Protein AF-A0A3A8P6F9-F1 (afdb_monomer)

Secondary structure (DSSP, 8-state):
---------PPPPPP-PPP-------TTSS--S--HHHHHHHHHHHHHHHHSTTPPPPPPPTTHHHHHHHHHHHTTS-HHHHHHHHHHHHH-HHHHHT--S-HHHHHTSHHHHHHHSTTSSS-------SPPPSSHHHHHHHHHHHHHHHTT-HHHHHHHTTSEEEEETTEEEEEESSHHHHHHIIIIIHHHHHHHHTTS--S--EEEEEEPP--

Solvent-accessible surface area (backbone atoms only — not comparable to full-atom values): 13089 Å² total; per-residue (Å²): 134,88,80,93,78,84,86,77,90,73,77,80,82,80,75,83,74,71,79,76,73,73,70,71,77,73,77,82,85,67,70,94,65,72,53,71,52,54,50,51,48,54,51,56,48,51,59,45,42,71,74,37,87,85,57,75,88,74,78,83,52,91,63,46,59,63,48,43,56,52,52,31,57,74,56,72,66,37,63,67,57,54,52,52,20,52,53,52,48,76,67,30,65,75,58,56,73,65,64,59,95,46,63,70,58,48,49,70,31,74,70,47,40,38,73,42,34,89,73,59,69,61,68,76,67,72,80,78,50,65,78,65,57,100,42,73,31,22,52,48,48,50,50,41,38,50,49,35,38,74,72,70,38,44,70,58,30,64,60,54,41,65,40,50,58,41,61,58,88,40,30,35,36,34,34,17,84,31,63,66,55,23,49,49,41,60,74,73,41,38,71,58,52,52,58,36,39,76,73,46,99,49,79,42,79,46,76,46,73,39,45,50,80,88,125

Nearest PDB structures (foldseek):
  4tps-assembly1_B  TM=7.973E-01  e=5.342E-03  Bacillus subtilis subsp. subtilis str. 168
  2e0g-assembly1_A  TM=7.671E-01  e=5.285E-02  Escherichia coli K-12
  3prb-assembly1_A  TM=6.262E-01  e=3.122E-01  Methanocaldococcus jannaschii
  8a3v-assembly1_C  TM=6.253E-01  e=2.069E+00  Vibrio cholerae

Mean predicted aligned error: 19.13 Å

Organism: NCBI:txid2316722

pLDDT: mean 73.53, std 16.11, range [37.91, 92.62]

Sequence (215 aa):
PLSRTGGDTSPPPHVPVSPVVRKARPTWMEDDVPSPDKVFFAWTQEERCRRFPGAIPEAPPPGWATWYAGALAAVGSDEARLRAAWITWLEDAWGQSRQPVCAARAFVSPEVWRRHVPGQGTAAAPAEGPALPATEAGAAWGQVLAALHADGKRYVAEQLTRLSPTLEGDMLVLEAPDRFAAALVQDDYLPLIESALARLDVPARSVLIHAAGTH

Foldseek 3Di:
DDDDDDPDPDDDDDDPDPPPPPPPDPPPPPDPPPDPLVVLLVVLQVVLCVVDPPDDRDDADPCSVVLVVVLCVQLVVDVVLVVQLSVVLSPDPVNVVVVDPDSNVSCSDPVSVCVRRPPSVPDPPPPDLPQAPPDLQSVLLVQLLVLCVVVVVPVLSVLQSQWHWDDDQQETETEHQAPVSLVCCVPPPQVSSQVSSVPDPGSHNHYHGDYDDDD

InterPro domains:
  IPR038454 DnaA, N-terminal domain superfamily [G3DSA:3.30.300.180] (139-212)

Structure (mmCIF, N/CA/C/O backbone):
data_AF-A0A3A8P6F9-F1
#
_entry.id   AF-A0A3A8P6F9-F1
#
loop_
_atom_site.group_PDB
_atom_site.id
_atom_site.type_symbol
_atom_site.label_atom_id
_atom_site.label_alt_id
_atom_site.label_comp_id
_atom_site.label_asym_id
_atom_site.label_entity_id
_atom_site.label_seq_id
_atom_site.pdbx_PDB_ins_code
_atom_site.Cartn_x
_atom_site.Cartn_y
_atom_site.Cartn_z
_atom_site.occupancy
_atom_site.B_iso_or_equiv
_atom_site.auth_seq_id
_atom_site.auth_comp_id
_atom_site.auth_asym_id
_atom_site.auth_atom_id
_atom_site.pdbx_PDB_model_num
ATOM 1 N N . PRO A 1 1 ? 116.103 2.346 -13.888 1.00 44.59 1 PRO A N 1
ATOM 2 C CA . PRO A 1 1 ? 115.342 3.420 -13.213 1.00 44.59 1 PRO A CA 1
ATOM 3 C C . PRO A 1 1 ? 113.847 3.331 -13.561 1.00 44.59 1 PRO A C 1
ATOM 5 O O . PRO A 1 1 ? 113.482 3.648 -14.682 1.00 44.59 1 PRO A O 1
ATOM 8 N N . LEU A 1 2 ? 113.070 2.827 -12.58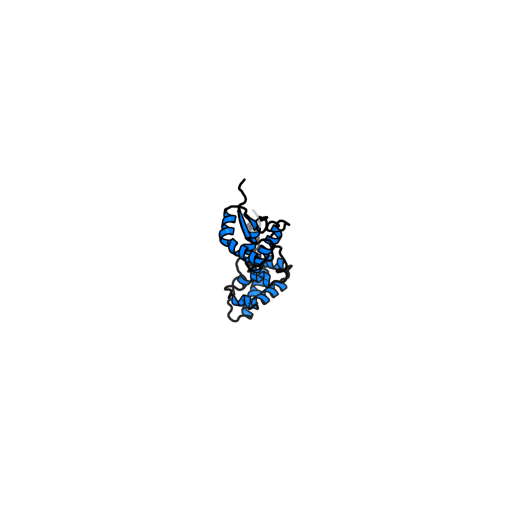8 1.00 43.81 2 LEU A N 1
ATOM 9 C CA . LEU A 1 2 ? 111.670 3.149 -12.239 1.00 43.81 2 LEU A CA 1
ATOM 10 C C . LEU A 1 2 ? 110.601 3.111 -13.359 1.00 43.81 2 LEU A C 1
ATOM 12 O O . LEU A 1 2 ? 110.731 3.809 -14.348 1.00 43.81 2 LEU A O 1
ATOM 16 N N . SER A 1 3 ? 109.446 2.450 -13.280 1.00 43.12 3 SER A N 1
ATOM 17 C CA . SER A 1 3 ? 108.811 1.502 -12.355 1.00 43.12 3 SER A CA 1
ATOM 18 C C . SER A 1 3 ? 107.557 0.968 -13.077 1.00 43.12 3 SER A C 1
ATOM 20 O O . SER A 1 3 ? 106.955 1.681 -13.876 1.00 43.12 3 SER A O 1
ATOM 22 N N . ARG A 1 4 ? 107.164 -0.281 -12.794 1.00 46.53 4 ARG A N 1
ATOM 23 C CA . ARG A 1 4 ? 105.890 -0.902 -13.208 1.00 46.53 4 ARG A CA 1
ATOM 24 C C . ARG A 1 4 ? 104.678 -0.153 -12.639 1.00 46.53 4 ARG A C 1
ATOM 26 O O . ARG A 1 4 ? 104.655 0.090 -11.440 1.00 46.53 4 ARG A O 1
ATOM 33 N N . THR A 1 5 ? 103.632 -0.021 -13.447 1.00 46.25 5 THR A N 1
ATOM 34 C CA . THR A 1 5 ? 102.211 0.015 -13.046 1.00 46.25 5 THR A CA 1
ATOM 35 C C . THR A 1 5 ? 101.429 -0.436 -14.289 1.00 46.25 5 THR A C 1
ATOM 37 O O . THR A 1 5 ? 101.499 0.192 -15.334 1.00 46.25 5 THR A O 1
ATOM 40 N N . GLY A 1 6 ? 100.860 -1.641 -14.344 1.00 43.84 6 GLY A N 1
ATOM 41 C CA . GLY A 1 6 ? 99.747 -2.044 -13.490 1.00 43.84 6 GLY A CA 1
ATOM 42 C C . GLY A 1 6 ? 98.465 -1.406 -14.027 1.00 43.84 6 GLY A C 1
ATOM 43 O O . GLY A 1 6 ? 97.898 -0.553 -13.359 1.00 43.84 6 GLY A O 1
ATOM 44 N N . GLY A 1 7 ? 98.082 -1.736 -15.267 1.00 41.59 7 GLY A N 1
ATOM 45 C CA . GLY A 1 7 ? 96.820 -1.306 -15.868 1.00 41.59 7 GLY A CA 1
ATOM 46 C C . GLY A 1 7 ? 95.673 -2.086 -15.240 1.00 41.59 7 GLY A C 1
ATOM 47 O O . GLY A 1 7 ? 95.272 -3.125 -15.752 1.00 41.59 7 GLY A O 1
ATOM 48 N N . ASP A 1 8 ? 95.229 -1.610 -14.085 1.00 45.44 8 ASP A N 1
ATOM 49 C CA . ASP A 1 8 ? 94.044 -2.078 -13.384 1.00 45.44 8 ASP A CA 1
ATOM 50 C C . ASP A 1 8 ? 92.799 -1.638 -14.173 1.00 45.44 8 ASP A C 1
ATOM 52 O O . ASP A 1 8 ? 92.450 -0.457 -14.236 1.00 45.44 8 ASP A O 1
ATOM 56 N N . THR A 1 9 ? 92.162 -2.590 -14.852 1.00 53.84 9 THR A N 1
ATOM 57 C CA . THR A 1 9 ? 90.823 -2.448 -15.434 1.00 53.84 9 THR A CA 1
ATOM 58 C C . THR A 1 9 ? 89.789 -2.381 -14.309 1.00 53.84 9 THR A C 1
ATOM 60 O O . THR A 1 9 ? 89.120 -3.365 -14.005 1.00 53.84 9 THR A O 1
ATOM 63 N N . SER A 1 10 ? 89.637 -1.204 -13.706 1.00 53.59 10 SER A N 1
ATOM 64 C CA . SER A 1 10 ? 88.481 -0.880 -12.867 1.00 53.59 10 SER A CA 1
ATOM 65 C C . SER A 1 10 ? 87.418 -0.153 -13.703 1.00 53.59 10 SER A C 1
ATOM 67 O O . SER A 1 10 ? 87.697 0.926 -14.232 1.00 53.59 10 SER A O 1
ATOM 69 N N . PRO A 1 11 ? 86.202 -0.709 -13.861 1.00 56.41 11 PRO A N 1
ATOM 70 C CA . PRO A 1 11 ? 85.088 0.013 -14.461 1.00 56.41 11 PRO A CA 1
ATOM 71 C C . PRO A 1 11 ? 84.587 1.118 -13.509 1.00 56.41 11 PRO A C 1
ATOM 73 O O . PRO A 1 11 ? 84.768 1.014 -12.292 1.00 56.41 11 PRO A O 1
ATOM 76 N N . PRO A 1 12 ? 83.967 2.192 -14.031 1.00 56.56 12 PRO A N 1
ATOM 77 C CA . PRO A 1 12 ? 83.467 3.288 -13.206 1.00 56.56 12 PRO A CA 1
ATOM 78 C C . PRO A 1 12 ? 82.386 2.804 -12.222 1.00 56.56 12 PRO A C 1
ATOM 80 O O . PRO A 1 12 ? 81.658 1.854 -12.525 1.00 56.56 12 PRO A O 1
ATOM 83 N N . PRO A 1 13 ? 82.250 3.449 -11.048 1.00 49.59 13 PRO A N 1
ATOM 84 C CA . PRO A 1 13 ? 81.295 3.041 -10.028 1.00 49.59 13 PRO A CA 1
ATOM 85 C C . PRO A 1 13 ? 79.861 3.101 -10.563 1.00 49.59 13 PRO A C 1
ATOM 87 O O . PRO A 1 13 ? 79.409 4.121 -11.087 1.00 49.59 13 PRO A O 1
ATOM 90 N N . HIS A 1 14 ? 79.146 1.987 -10.405 1.00 47.81 14 HIS A N 1
ATOM 91 C CA . HIS A 1 14 ? 77.721 1.882 -10.682 1.00 47.81 14 HIS A CA 1
ATOM 92 C C . HIS A 1 14 ? 76.957 2.944 -9.886 1.00 47.81 14 HIS A C 1
ATOM 94 O O . HIS A 1 14 ? 76.968 2.952 -8.655 1.00 47.81 14 HIS A O 1
ATOM 100 N N . VAL A 1 15 ? 76.264 3.825 -10.602 1.00 50.62 15 VAL A N 1
ATOM 101 C CA . VAL A 1 15 ? 75.249 4.704 -10.021 1.00 50.62 15 VAL A CA 1
ATOM 102 C C . VAL A 1 15 ? 74.184 3.802 -9.380 1.00 50.62 15 VAL A C 1
ATOM 104 O O . VAL A 1 15 ? 73.689 2.902 -10.068 1.00 50.62 15 VAL A O 1
ATOM 107 N N . PRO A 1 16 ? 73.815 3.977 -8.098 1.00 46.06 16 PRO A N 1
ATOM 108 C CA . PRO A 1 16 ? 72.727 3.209 -7.519 1.00 46.06 16 PRO A CA 1
ATOM 109 C C . PRO A 1 16 ? 71.430 3.648 -8.199 1.00 46.06 16 PRO A C 1
ATOM 111 O O . PRO A 1 16 ? 70.898 4.726 -7.936 1.00 46.06 16 PR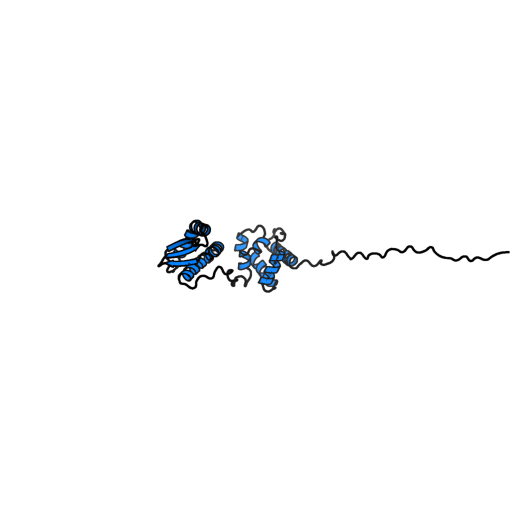O A O 1
ATOM 114 N N . VAL A 1 17 ? 70.936 2.817 -9.116 1.00 46.62 17 VAL A N 1
ATOM 115 C CA . VAL A 1 17 ? 69.595 2.960 -9.677 1.00 46.62 17 VAL A CA 1
ATOM 116 C C . VAL A 1 17 ? 68.639 2.800 -8.502 1.00 46.62 17 VAL A C 1
ATOM 118 O O . VAL A 1 17 ? 68.632 1.756 -7.848 1.00 46.62 17 VAL A O 1
ATOM 121 N N . SER A 1 18 ? 67.891 3.857 -8.183 1.00 44.91 18 SER A N 1
ATOM 122 C CA . SER A 1 18 ? 66.869 3.825 -7.138 1.00 44.91 18 SER A CA 1
ATOM 123 C C . SER A 1 18 ? 65.994 2.583 -7.323 1.00 44.91 18 SER A C 1
ATOM 125 O O . SER A 1 18 ? 65.696 2.238 -8.473 1.00 44.91 18 SER A O 1
ATOM 127 N N . PRO A 1 19 ? 65.576 1.894 -6.243 1.00 40.44 19 PRO A N 1
ATOM 128 C CA . PRO A 1 19 ? 64.692 0.755 -6.393 1.00 40.44 19 PRO A CA 1
ATOM 129 C C . PRO A 1 19 ? 63.478 1.237 -7.175 1.00 40.44 19 PRO A C 1
ATOM 131 O O . PRO A 1 19 ? 62.827 2.207 -6.782 1.00 40.44 19 PRO A O 1
ATOM 134 N N . VAL A 1 20 ? 63.216 0.587 -8.312 1.00 42.44 20 VAL A N 1
ATOM 135 C CA . VAL A 1 20 ? 61.936 0.692 -8.999 1.00 42.44 20 VAL A CA 1
ATOM 136 C C . VAL A 1 20 ? 60.903 0.428 -7.920 1.00 42.44 20 VAL A C 1
ATOM 138 O O . VAL A 1 20 ? 60.730 -0.708 -7.473 1.00 42.44 20 VAL A O 1
ATOM 141 N N . VAL A 1 21 ? 60.257 1.502 -7.466 1.00 43.06 21 VAL A N 1
ATOM 142 C CA . VAL A 1 21 ? 58.984 1.425 -6.776 1.00 43.06 21 VAL A CA 1
ATOM 143 C C . VAL A 1 21 ? 58.147 0.618 -7.743 1.00 43.06 21 VAL A C 1
ATOM 145 O O . VAL A 1 21 ? 57.792 1.108 -8.819 1.00 43.06 21 VAL A O 1
ATOM 148 N N . ARG A 1 22 ? 57.947 -0.666 -7.428 1.00 47.00 22 ARG A N 1
ATOM 149 C CA . ARG A 1 22 ? 56.966 -1.492 -8.111 1.00 47.00 22 ARG A CA 1
ATOM 150 C C . ARG A 1 22 ? 55.683 -0.711 -7.922 1.00 47.00 22 ARG A C 1
ATOM 152 O O . ARG A 1 22 ? 55.127 -0.720 -6.828 1.00 47.00 22 ARG A O 1
ATOM 159 N N . LYS A 1 23 ? 55.301 0.065 -8.941 1.00 45.19 23 LYS A N 1
ATOM 160 C CA . LYS A 1 23 ? 54.005 0.720 -8.990 1.00 45.19 23 LYS A CA 1
ATOM 161 C C . LYS A 1 23 ? 53.037 -0.406 -8.691 1.00 45.19 23 LYS A C 1
ATOM 163 O O . LYS A 1 23 ? 52.998 -1.383 -9.444 1.00 45.19 23 LYS A O 1
ATOM 168 N N . ALA A 1 24 ? 52.385 -0.316 -7.534 1.00 51.88 24 ALA A N 1
ATOM 169 C CA . ALA A 1 24 ? 51.279 -1.185 -7.203 1.00 51.88 24 ALA A CA 1
ATOM 170 C C . ALA A 1 24 ? 50.414 -1.241 -8.461 1.00 51.88 24 ALA A C 1
ATOM 172 O O . ALA A 1 24 ? 50.130 -0.190 -9.051 1.00 51.88 24 ALA A O 1
ATOM 173 N N . ARG A 1 25 ? 50.145 -2.460 -8.946 1.00 44.78 25 ARG A N 1
ATOM 174 C CA . ARG A 1 25 ? 49.292 -2.647 -10.119 1.00 44.78 25 ARG A CA 1
ATOM 175 C C . ARG A 1 25 ? 48.050 -1.787 -9.890 1.00 44.78 25 ARG A C 1
ATOM 177 O O . ARG A 1 25 ? 47.455 -1.908 -8.820 1.00 44.78 25 ARG A O 1
ATOM 184 N N . PRO A 1 26 ? 47.714 -0.876 -10.813 1.00 42.34 26 PRO A N 1
ATOM 185 C CA . PRO A 1 26 ? 46.564 -0.034 -10.594 1.00 42.34 26 PRO A CA 1
ATOM 186 C C . PRO A 1 26 ? 45.323 -0.934 -10.566 1.00 42.34 26 PRO A C 1
ATOM 188 O O . PRO A 1 26 ? 45.180 -1.828 -11.397 1.00 42.34 26 PRO A O 1
ATOM 191 N N . THR A 1 27 ? 44.475 -0.708 -9.571 1.00 43.00 27 THR A N 1
ATOM 192 C CA . THR A 1 27 ? 43.339 -1.527 -9.115 1.00 43.00 27 THR A CA 1
ATOM 193 C C . THR A 1 27 ? 42.184 -1.643 -10.128 1.00 43.00 27 THR A C 1
ATOM 195 O O . THR A 1 27 ? 41.052 -1.885 -9.744 1.00 43.00 27 THR A O 1
ATOM 198 N N . TRP A 1 28 ? 42.420 -1.424 -11.427 1.00 49.03 28 TRP A N 1
ATOM 199 C CA . TRP A 1 28 ? 41.373 -1.429 -12.462 1.00 49.03 28 TRP A CA 1
ATOM 200 C C . TRP A 1 28 ? 41.165 -2.792 -13.140 1.00 49.03 28 TRP A C 1
ATOM 202 O O . TRP A 1 28 ? 40.341 -2.888 -14.040 1.00 49.03 28 TRP A O 1
ATOM 212 N N . MET A 1 29 ? 41.888 -3.838 -12.723 1.00 41.50 29 MET A N 1
ATOM 213 C CA . MET A 1 29 ? 41.689 -5.225 -13.181 1.00 41.50 29 MET A CA 1
ATOM 214 C C . MET A 1 29 ? 41.176 -6.149 -12.054 1.00 41.50 29 MET A C 1
ATOM 216 O O . MET A 1 29 ? 41.621 -7.284 -11.927 1.00 41.50 29 MET A O 1
ATOM 220 N N . GLU A 1 30 ? 40.261 -5.648 -11.229 1.00 45.22 30 GLU A N 1
ATOM 221 C CA . GLU A 1 30 ? 39.365 -6.397 -10.329 1.00 45.22 30 GLU A CA 1
ATOM 222 C C . GLU A 1 30 ? 38.039 -5.612 -10.423 1.00 45.22 30 GLU A C 1
ATOM 224 O O . GLU A 1 30 ? 38.014 -4.444 -10.055 1.00 45.22 30 GLU A O 1
ATOM 229 N N . ASP A 1 31 ? 36.930 -6.014 -11.036 1.00 46.66 31 ASP A N 1
ATOM 230 C CA . ASP A 1 31 ? 36.336 -7.280 -11.450 1.00 46.66 31 ASP A CA 1
ATOM 231 C C . ASP A 1 31 ? 35.646 -7.013 -12.806 1.00 46.66 31 ASP A C 1
ATOM 233 O O . ASP A 1 31 ? 34.725 -6.199 -12.879 1.00 46.66 31 ASP A O 1
ATOM 237 N N . ASP A 1 32 ? 36.053 -7.690 -13.884 1.00 55.38 32 ASP A N 1
ATOM 238 C CA . ASP A 1 32 ? 35.330 -7.658 -15.176 1.00 55.38 32 ASP A CA 1
ATOM 239 C C . ASP A 1 32 ? 34.108 -8.603 -15.166 1.00 55.38 32 ASP A C 1
ATOM 241 O O . ASP A 1 32 ? 33.496 -8.896 -16.194 1.00 55.38 32 ASP A O 1
ATOM 245 N N . VAL A 1 33 ? 33.747 -9.114 -13.984 1.00 59.25 33 VAL A N 1
ATOM 246 C CA . VAL A 1 33 ? 32.498 -9.832 -13.763 1.00 59.25 33 VAL A CA 1
ATOM 247 C C . VAL A 1 33 ? 31.415 -8.775 -13.535 1.00 59.25 33 VAL A C 1
ATOM 249 O O . VAL A 1 33 ? 31.433 -8.099 -12.502 1.00 59.25 33 VAL A O 1
ATOM 252 N N . PRO A 1 34 ? 30.471 -8.580 -14.478 1.00 73.38 34 PRO A N 1
ATOM 253 C CA . PRO A 1 34 ? 29.361 -7.670 -14.253 1.00 73.38 34 PRO A CA 1
ATOM 254 C C . PRO A 1 34 ? 28.647 -8.075 -12.966 1.00 73.38 34 PRO A C 1
ATOM 256 O O . PRO A 1 34 ? 28.340 -9.249 -12.750 1.00 73.38 34 PRO A O 1
ATOM 259 N N . SER A 1 35 ? 28.408 -7.093 -12.101 1.00 81.00 35 SER A N 1
ATOM 260 C CA . SER A 1 35 ? 27.737 -7.323 -10.830 1.00 81.00 35 SER A CA 1
ATOM 261 C C . SER A 1 35 ? 26.384 -8.025 -11.059 1.00 81.00 35 SER A C 1
ATOM 263 O O . SER A 1 35 ? 25.740 -7.780 -12.087 1.00 81.00 35 SER A O 1
ATOM 265 N N . PRO A 1 36 ? 25.934 -8.913 -10.152 1.00 81.38 36 PRO A N 1
ATOM 266 C CA . PRO A 1 36 ? 24.735 -9.730 -10.368 1.00 81.38 36 PRO A CA 1
ATOM 267 C C . PRO A 1 36 ? 23.480 -8.929 -10.752 1.00 81.38 36 PRO A C 1
ATOM 269 O O . PRO A 1 36 ? 22.693 -9.367 -11.586 1.00 81.38 36 PRO A O 1
ATOM 272 N N . ASP A 1 37 ? 23.334 -7.711 -10.227 1.00 80.25 37 ASP A N 1
ATOM 273 C CA . ASP A 1 37 ? 22.253 -6.787 -10.579 1.00 80.25 37 ASP A CA 1
ATOM 274 C C . ASP A 1 37 ? 22.299 -6.342 -12.052 1.00 80.25 37 ASP A C 1
ATOM 276 O O . ASP A 1 37 ? 21.251 -6.216 -12.690 1.00 80.25 37 ASP A O 1
ATOM 280 N N . LYS A 1 38 ? 23.498 -6.145 -12.616 1.00 82.88 38 LYS A N 1
ATOM 281 C CA . LYS A 1 38 ? 23.703 -5.796 -14.030 1.00 82.88 38 LYS A CA 1
ATOM 282 C C . LYS A 1 38 ? 23.443 -6.988 -14.941 1.00 82.88 38 LYS A C 1
ATOM 284 O O . LYS A 1 38 ?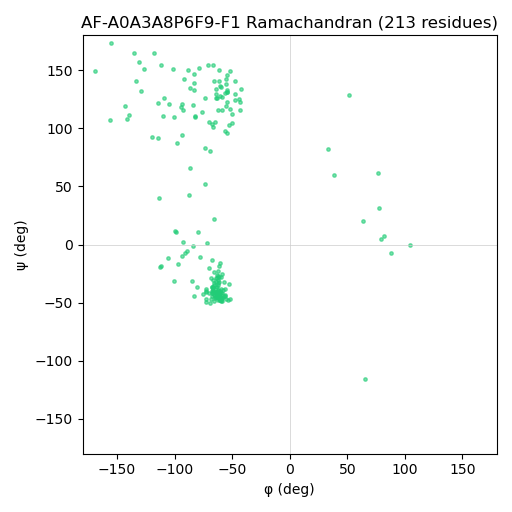 22.863 -6.804 -16.007 1.00 82.88 38 LYS A O 1
ATOM 289 N N . VAL A 1 39 ? 23.841 -8.192 -14.521 1.00 87.44 39 VAL A N 1
ATOM 290 C CA . VAL A 1 39 ? 23.553 -9.441 -15.247 1.00 87.44 39 VAL A CA 1
ATOM 291 C C . VAL A 1 39 ? 22.047 -9.674 -15.315 1.00 87.44 39 VAL A C 1
ATOM 293 O O . VAL A 1 39 ? 21.505 -9.908 -16.395 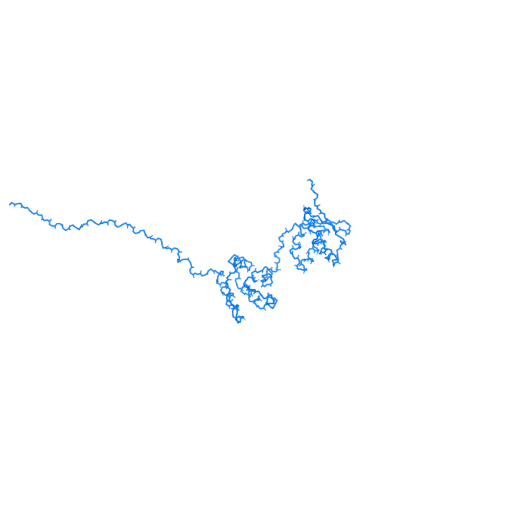1.00 87.44 39 VAL A O 1
ATOM 296 N N . PHE A 1 40 ? 21.361 -9.533 -14.181 1.00 85.94 40 PHE A N 1
ATOM 297 C CA . PHE A 1 40 ? 19.911 -9.651 -14.120 1.00 85.94 40 PHE A CA 1
ATOM 298 C C . PHE A 1 40 ? 19.225 -8.572 -14.970 1.00 85.94 40 PHE A C 1
ATOM 300 O O . PHE A 1 40 ? 18.342 -8.891 -15.764 1.00 85.94 40 PHE A O 1
ATOM 307 N N . PHE A 1 41 ? 19.672 -7.312 -14.894 1.00 84.38 41 PHE A N 1
ATOM 308 C CA . PHE A 1 41 ? 19.127 -6.240 -15.732 1.00 84.38 41 PHE A CA 1
ATOM 309 C C . PHE A 1 41 ? 19.300 -6.519 -17.230 1.00 84.38 41 PHE A C 1
ATOM 311 O O . PHE A 1 41 ? 18.337 -6.427 -17.991 1.00 84.38 41 PHE A O 1
ATOM 318 N N . ALA A 1 42 ? 20.500 -6.909 -17.665 1.00 85.75 42 ALA A N 1
ATOM 319 C CA . ALA A 1 42 ? 20.759 -7.243 -19.063 1.00 85.75 42 ALA A CA 1
ATOM 320 C C . ALA A 1 42 ? 19.811 -8.348 -19.562 1.00 85.75 42 ALA A C 1
ATOM 322 O O . ALA A 1 42 ? 19.198 -8.199 -20.620 1.00 85.75 42 ALA A O 1
ATOM 323 N N . TRP A 1 43 ? 19.607 -9.393 -18.754 1.00 88.19 43 TRP A N 1
ATOM 324 C CA . TRP A 1 43 ? 18.656 -10.464 -19.050 1.00 88.19 43 TRP A CA 1
ATOM 325 C C . TRP A 1 43 ? 17.206 -9.956 -19.152 1.00 88.19 43 TRP A C 1
ATOM 327 O O . TRP A 1 43 ? 16.493 -10.303 -20.094 1.00 88.19 43 TRP A O 1
ATOM 337 N N . THR A 1 44 ? 16.763 -9.079 -18.241 1.00 85.75 44 THR A N 1
ATOM 338 C CA . THR A 1 44 ? 15.401 -8.510 -18.298 1.00 85.75 44 THR A CA 1
ATOM 339 C C . THR A 1 44 ? 15.139 -7.732 -19.592 1.00 85.75 44 THR A C 1
ATOM 341 O O . THR A 1 44 ? 14.058 -7.840 -20.182 1.00 85.75 44 THR A O 1
ATOM 344 N N . GLN A 1 45 ? 16.145 -6.994 -20.071 1.00 83.94 45 GLN A N 1
ATOM 345 C CA . GLN A 1 45 ? 16.073 -6.238 -21.318 1.00 83.94 45 GLN A CA 1
ATOM 346 C C . GLN A 1 45 ? 16.041 -7.150 -22.546 1.00 83.94 45 GLN A C 1
ATOM 348 O O . GLN A 1 45 ? 15.251 -6.904 -23.458 1.00 83.94 45 GLN A O 1
ATOM 353 N N . GLU A 1 46 ? 16.846 -8.212 -22.560 1.00 85.38 46 GLU A N 1
ATOM 354 C CA . GLU A 1 46 ? 16.838 -9.213 -23.628 1.00 85.38 46 GLU A CA 1
ATOM 355 C C . GLU A 1 46 ? 15.462 -9.885 -23.753 1.00 85.38 46 GLU A C 1
ATOM 357 O O . GLU A 1 46 ? 14.874 -9.906 -24.837 1.00 85.38 46 GLU A O 1
ATOM 362 N N . GLU A 1 47 ? 14.885 -10.339 -22.637 1.00 84.75 47 GLU A N 1
ATOM 363 C CA . GLU A 1 47 ? 13.569 -10.989 -22.622 1.00 84.75 47 GLU A CA 1
ATOM 364 C C . GLU A 1 47 ? 12.432 -10.056 -23.059 1.00 84.75 47 GLU A C 1
ATOM 366 O O . GLU A 1 47 ? 11.464 -10.502 -23.688 1.00 84.75 47 GLU A O 1
ATOM 371 N N . ARG A 1 48 ? 12.549 -8.754 -22.773 1.00 80.38 48 ARG A N 1
ATOM 372 C CA . ARG A 1 48 ? 11.609 -7.737 -23.255 1.00 80.38 48 ARG A CA 1
ATOM 373 C C . ARG A 1 48 ? 11.736 -7.526 -24.762 1.00 80.38 48 ARG A C 1
ATOM 375 O O . ARG A 1 48 ? 10.725 -7.575 -25.458 1.00 80.38 48 ARG A O 1
ATOM 382 N N . CYS A 1 49 ? 12.950 -7.314 -25.269 1.00 81.44 49 CYS A N 1
ATOM 383 C CA . CYS A 1 49 ? 13.194 -7.126 -26.703 1.00 81.44 49 CYS A CA 1
ATOM 384 C C . CYS A 1 49 ? 12.786 -8.358 -27.521 1.00 81.44 49 CYS A C 1
ATOM 386 O O . CYS A 1 49 ? 12.307 -8.223 -28.645 1.00 81.44 49 CYS A O 1
ATOM 388 N N . ARG A 1 50 ? 12.916 -9.556 -26.942 1.00 81.94 50 ARG A N 1
ATOM 389 C CA . ARG A 1 50 ? 12.453 -10.807 -27.546 1.00 81.94 50 ARG A CA 1
ATOM 390 C C . ARG A 1 50 ? 10.928 -10.881 -27.677 1.00 81.94 50 ARG A C 1
ATOM 392 O O . ARG A 1 50 ? 10.440 -11.406 -28.674 1.00 81.94 50 ARG A O 1
ATOM 399 N N . ARG A 1 51 ? 10.178 -10.392 -26.682 1.00 79.31 51 ARG A N 1
ATOM 400 C CA . ARG A 1 51 ? 8.700 -10.447 -26.656 1.00 79.31 51 ARG A CA 1
ATOM 401 C C . ARG A 1 51 ? 8.026 -9.306 -27.408 1.00 79.31 51 ARG A C 1
ATOM 403 O O . ARG A 1 51 ? 6.950 -9.508 -27.961 1.00 79.31 51 ARG A O 1
ATOM 410 N N . PHE A 1 52 ? 8.645 -8.129 -27.434 1.00 77.06 52 PHE A N 1
ATOM 411 C CA . PHE A 1 52 ? 8.084 -6.926 -28.045 1.00 77.06 52 PHE A CA 1
ATOM 412 C C . PHE A 1 52 ? 8.994 -6.430 -29.177 1.00 77.06 52 PHE A C 1
ATOM 414 O O . PHE A 1 52 ? 9.919 -5.649 -28.926 1.00 77.06 52 PHE A O 1
ATOM 421 N N . PRO A 1 53 ? 8.744 -6.856 -30.432 1.00 71.69 53 PRO A N 1
ATOM 422 C CA . PRO A 1 53 ? 9.482 -6.367 -31.591 1.00 71.69 53 PRO A CA 1
ATOM 423 C C . PRO A 1 53 ? 9.341 -4.841 -31.707 1.00 71.69 53 PRO A C 1
ATOM 425 O O . PRO A 1 53 ? 8.239 -4.330 -31.889 1.00 71.69 53 PRO A O 1
ATOM 428 N N . GLY A 1 54 ? 10.451 -4.111 -31.569 1.00 69.75 54 GLY A N 1
ATOM 429 C CA . GLY A 1 54 ? 10.479 -2.640 -31.569 1.00 69.75 54 GLY A CA 1
ATOM 430 C C . GLY A 1 54 ? 10.668 -1.989 -30.193 1.00 69.75 54 GLY A C 1
ATOM 431 O O . GLY A 1 54 ? 10.757 -0.765 -30.113 1.00 69.75 54 GLY A O 1
ATOM 432 N N . ALA A 1 55 ? 10.776 -2.771 -29.114 1.00 73.69 55 ALA A N 1
ATOM 433 C CA . ALA A 1 55 ? 11.165 -2.241 -27.810 1.00 73.69 55 ALA A CA 1
ATOM 434 C C . ALA A 1 55 ? 12.600 -1.684 -27.844 1.00 73.69 55 ALA A C 1
ATOM 436 O O . ALA A 1 55 ? 13.536 -2.355 -28.277 1.00 73.69 55 ALA A O 1
ATOM 437 N N . ILE A 1 56 ? 12.775 -0.453 -27.361 1.00 74.38 56 ILE A N 1
ATOM 438 C CA . ILE A 1 56 ? 14.088 0.193 -27.258 1.00 74.38 56 ILE A CA 1
ATOM 439 C C . ILE A 1 56 ? 14.763 -0.276 -25.957 1.00 74.38 56 ILE A C 1
ATOM 441 O O . ILE A 1 56 ? 14.102 -0.266 -24.910 1.00 74.38 56 ILE A O 1
ATOM 445 N N . PRO A 1 57 ? 16.048 -0.686 -25.984 1.00 73.56 57 PRO A N 1
ATOM 446 C CA . PRO A 1 57 ? 16.803 -0.990 -24.773 1.00 73.56 57 PRO A CA 1
ATOM 447 C C . PRO A 1 57 ? 16.786 0.185 -23.789 1.00 73.56 57 PRO A C 1
ATOM 449 O O . PRO A 1 57 ? 17.039 1.329 -24.159 1.00 73.56 57 PRO A O 1
ATOM 452 N N . GLU A 1 58 ? 16.479 -0.104 -22.529 1.00 78.19 58 GLU A N 1
ATOM 453 C CA . GLU A 1 58 ? 16.380 0.879 -21.454 1.00 78.19 58 GLU A CA 1
ATOM 454 C C . GLU A 1 58 ? 17.646 0.838 -20.597 1.00 78.19 58 GLU A C 1
ATOM 456 O O . GLU A 1 58 ? 18.297 -0.200 -20.472 1.00 78.19 58 GLU A O 1
ATOM 461 N N . ALA A 1 59 ? 17.988 1.976 -19.995 1.00 75.00 59 ALA A N 1
ATOM 462 C CA . ALA A 1 59 ? 19.010 2.039 -18.958 1.00 75.00 59 ALA A CA 1
ATOM 463 C C . ALA A 1 59 ? 18.431 1.566 -17.611 1.00 75.00 59 ALA A C 1
ATOM 465 O O . ALA A 1 59 ? 17.229 1.737 -17.375 1.00 75.00 59 ALA A O 1
ATOM 466 N N . PRO A 1 60 ? 19.259 1.010 -16.707 1.00 74.75 60 PRO A N 1
ATOM 467 C CA . PRO A 1 60 ? 18.791 0.610 -15.388 1.00 74.75 60 PRO A CA 1
ATOM 468 C C . PRO A 1 60 ? 18.258 1.826 -14.619 1.00 74.75 60 PRO A C 1
ATOM 470 O O . PRO A 1 60 ? 18.882 2.894 -14.646 1.00 74.75 60 PRO A O 1
ATOM 473 N N . PRO A 1 61 ? 17.107 1.703 -13.933 1.00 76.81 61 PRO A N 1
ATOM 474 C CA . PRO A 1 61 ? 16.555 2.809 -13.169 1.00 76.81 61 PRO A CA 1
ATOM 475 C C . PRO A 1 61 ? 17.464 3.161 -11.976 1.00 76.81 61 PRO A C 1
ATOM 477 O O . PRO A 1 61 ? 18.180 2.298 -11.455 1.00 76.81 61 PRO A O 1
ATOM 480 N N . PRO A 1 62 ? 17.423 4.414 -11.487 1.00 76.50 62 PRO A N 1
ATOM 481 C CA . PRO A 1 62 ? 18.128 4.791 -10.266 1.00 76.50 62 PRO A CA 1
ATOM 482 C C . PRO A 1 62 ? 17.741 3.874 -9.097 1.00 76.50 62 PRO A C 1
ATOM 484 O O . PRO A 1 62 ? 16.560 3.610 -8.879 1.00 76.50 62 PRO A O 1
ATOM 487 N N . GLY A 1 63 ? 18.734 3.388 -8.348 1.00 79.38 63 GLY A N 1
ATOM 488 C CA . GLY A 1 63 ? 1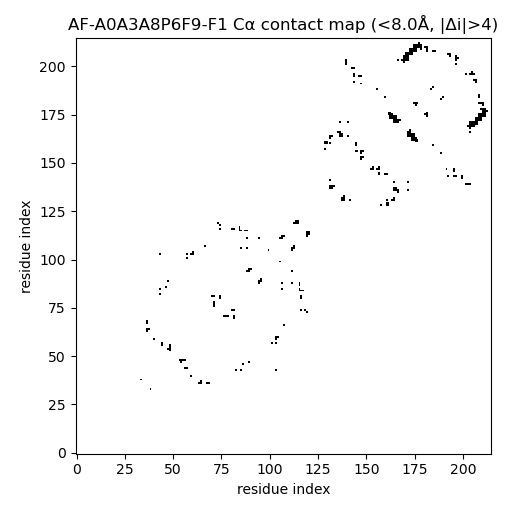8.512 2.487 -7.211 1.00 79.38 63 GLY A CA 1
ATOM 489 C C . GLY A 1 63 ? 18.312 1.009 -7.572 1.00 79.38 63 GLY A C 1
ATOM 490 O O . GLY A 1 63 ? 18.035 0.216 -6.675 1.00 79.38 63 GLY A O 1
ATOM 491 N N . TRP A 1 64 ? 18.492 0.615 -8.841 1.00 80.06 64 TRP A N 1
ATOM 492 C CA . TRP A 1 64 ? 18.338 -0.776 -9.292 1.00 80.06 64 TRP A CA 1
ATOM 493 C C . TRP A 1 64 ? 19.143 -1.787 -8.470 1.00 80.06 64 TRP A C 1
ATOM 495 O O . TRP A 1 64 ? 18.586 -2.788 -8.039 1.00 80.06 64 TRP A O 1
ATOM 505 N N . ALA A 1 65 ? 20.422 -1.514 -8.198 1.00 79.38 65 ALA A N 1
ATOM 506 C CA . ALA A 1 65 ? 21.276 -2.424 -7.432 1.00 79.38 65 ALA A CA 1
ATOM 507 C C . ALA A 1 65 ? 20.746 -2.664 -6.004 1.00 79.38 65 ALA A C 1
ATOM 509 O O . ALA A 1 65 ? 20.700 -3.799 -5.529 1.00 79.38 65 ALA A O 1
ATOM 510 N N . THR A 1 66 ? 20.290 -1.601 -5.334 1.00 79.25 66 THR A N 1
ATOM 511 C CA . THR A 1 66 ? 19.686 -1.678 -3.996 1.00 79.25 66 THR A CA 1
ATOM 512 C C . THR A 1 66 ? 18.369 -2.443 -4.027 1.00 79.25 66 THR A C 1
ATOM 514 O O . THR A 1 66 ? 18.132 -3.296 -3.172 1.00 79.25 66 THR A O 1
ATOM 517 N N . TRP A 1 67 ? 17.527 -2.172 -5.028 1.00 82.56 67 TRP A N 1
ATOM 518 C CA . TRP A 1 67 ? 16.288 -2.914 -5.219 1.00 82.56 67 TRP A CA 1
ATOM 519 C C . TRP A 1 67 ? 16.564 -4.392 -5.494 1.00 82.56 67 TRP A C 1
ATOM 521 O O . TRP A 1 67 ? 15.946 -5.227 -4.852 1.00 82.56 67 TRP A O 1
ATOM 531 N N . TYR A 1 68 ? 17.519 -4.724 -6.365 1.00 81.44 68 TYR A N 1
ATOM 532 C CA . TYR A 1 68 ? 17.871 -6.100 -6.715 1.00 81.44 68 TYR A CA 1
ATOM 533 C C . TYR A 1 68 ? 18.297 -6.898 -5.481 1.00 81.44 68 TYR A C 1
ATOM 535 O O . TYR A 1 68 ? 17.798 -7.997 -5.257 1.00 81.44 68 TYR A O 1
ATOM 543 N N . ALA A 1 69 ? 19.152 -6.319 -4.633 1.00 78.94 69 ALA A N 1
ATOM 544 C CA . ALA A 1 69 ? 19.560 -6.950 -3.382 1.00 78.94 69 ALA A CA 1
ATOM 545 C C . ALA A 1 69 ? 18.365 -7.199 -2.439 1.00 78.94 69 ALA A C 1
ATOM 547 O O . ALA A 1 69 ? 18.227 -8.293 -1.891 1.00 78.94 69 ALA A O 1
ATOM 548 N N . GLY A 1 70 ? 17.474 -6.212 -2.279 1.00 77.31 70 GLY A N 1
ATOM 549 C CA . GLY A 1 70 ? 16.270 -6.348 -1.451 1.00 77.31 70 GLY A CA 1
ATOM 550 C C . GLY A 1 70 ? 15.256 -7.347 -2.019 1.00 77.31 70 GLY A C 1
ATOM 551 O O . GLY A 1 70 ? 14.707 -8.165 -1.286 1.00 77.31 70 GLY A O 1
ATOM 552 N N . ALA A 1 71 ? 15.054 -7.322 -3.333 1.00 78.56 71 ALA A N 1
ATOM 553 C CA . ALA A 1 71 ? 14.197 -8.223 -4.088 1.00 78.56 71 ALA A CA 1
ATOM 554 C C . ALA A 1 71 ? 14.671 -9.674 -3.975 1.00 78.56 71 ALA A C 1
ATOM 556 O O . ALA A 1 71 ? 13.873 -10.564 -3.687 1.00 78.56 71 ALA A O 1
ATOM 557 N N . LEU A 1 72 ? 15.975 -9.899 -4.147 1.00 81.31 72 LEU A N 1
ATOM 558 C CA . LEU A 1 72 ? 16.600 -11.209 -4.030 1.00 81.31 72 LEU A CA 1
ATOM 559 C C . LEU A 1 72 ? 16.470 -11.757 -2.605 1.00 81.31 72 LEU A C 1
ATOM 561 O O . LEU A 1 72 ? 16.045 -12.896 -2.429 1.00 81.31 72 LEU A O 1
ATOM 565 N N . ALA A 1 73 ? 16.718 -10.933 -1.583 1.00 78.44 73 ALA A N 1
ATOM 566 C CA . ALA A 1 73 ? 16.480 -11.316 -0.191 1.00 78.44 73 ALA A CA 1
ATOM 567 C C . ALA A 1 73 ? 15.002 -11.672 0.071 1.00 78.44 73 ALA A C 1
ATOM 569 O O . ALA A 1 73 ? 14.707 -12.674 0.722 1.00 78.44 73 ALA A O 1
ATOM 570 N N . ALA A 1 74 ? 14.067 -10.903 -0.493 1.00 71.31 74 ALA A N 1
ATOM 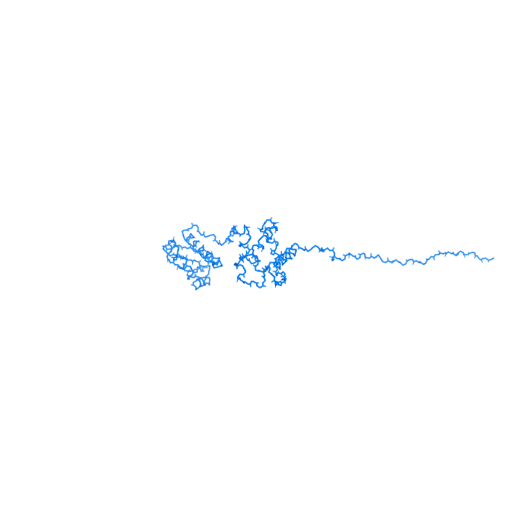571 C CA . ALA A 1 74 ? 12.628 -11.095 -0.321 1.00 71.31 74 ALA A CA 1
ATOM 572 C C . ALA A 1 74 ? 12.092 -12.406 -0.933 1.00 71.31 74 ALA A C 1
ATOM 574 O O . ALA A 1 74 ? 11.063 -12.920 -0.489 1.00 71.31 74 ALA A O 1
ATOM 575 N N . VAL A 1 75 ? 12.785 -12.977 -1.924 1.00 74.56 75 VAL A N 1
ATOM 576 C CA . VAL A 1 75 ? 12.442 -14.282 -2.521 1.00 74.56 75 VAL A CA 1
ATOM 577 C C . VAL A 1 75 ? 13.275 -15.447 -1.981 1.00 74.56 75 VAL A C 1
ATOM 579 O O . VAL A 1 75 ? 13.191 -16.552 -2.516 1.00 74.56 75 VAL A O 1
ATOM 582 N N . GLY A 1 76 ? 14.038 -15.231 -0.904 1.00 78.31 76 GLY A N 1
ATOM 583 C CA . GLY A 1 76 ? 14.878 -16.261 -0.283 1.00 78.31 76 GLY A CA 1
ATOM 584 C C . GLY A 1 76 ? 16.174 -16.534 -1.047 1.00 78.31 76 GLY A C 1
ATOM 585 O O . GLY A 1 76 ? 16.648 -17.665 -1.064 1.00 78.31 76 GLY A O 1
ATOM 586 N N . SER A 1 77 ? 16.726 -15.512 -1.703 1.00 80.81 77 SER A N 1
ATOM 587 C CA . SER A 1 77 ? 17.909 -15.587 -2.569 1.00 80.81 77 SER A CA 1
ATOM 588 C C . SER A 1 77 ? 17.745 -16.464 -3.815 1.00 80.81 77 SER A C 1
ATOM 590 O O . SER A 1 77 ? 18.729 -16.878 -4.425 1.00 80.81 77 SER A O 1
ATOM 592 N N . ASP A 1 78 ? 16.500 -16.716 -4.220 1.00 82.25 78 ASP A N 1
ATOM 593 C CA . ASP A 1 78 ? 16.158 -17.471 -5.422 1.00 82.25 78 ASP A CA 1
ATOM 594 C C . ASP A 1 78 ? 15.942 -16.535 -6.623 1.00 82.25 78 ASP A C 1
ATOM 596 O O . ASP A 1 78 ? 14.850 -16.010 -6.863 1.00 82.25 78 ASP A O 1
ATOM 600 N N . GLU A 1 79 ? 17.000 -16.331 -7.410 1.00 82.75 79 GLU A N 1
ATOM 601 C CA . GLU A 1 79 ? 16.945 -15.500 -8.617 1.00 82.75 79 GLU A CA 1
ATOM 602 C C . GLU A 1 79 ? 15.988 -16.072 -9.684 1.00 82.75 79 GLU A C 1
ATOM 604 O O . GLU A 1 79 ? 15.410 -15.314 -10.465 1.00 82.75 79 GLU A O 1
ATOM 609 N N . ALA A 1 80 ? 15.733 -17.386 -9.710 1.00 83.31 80 ALA A N 1
ATOM 610 C CA . ALA A 1 80 ? 14.805 -17.979 -10.675 1.00 83.31 80 ALA A CA 1
ATOM 611 C C . ALA A 1 80 ? 13.362 -17.509 -10.431 1.00 83.31 80 ALA A C 1
ATOM 613 O O . ALA A 1 80 ? 12.612 -17.279 -11.384 1.00 83.31 80 ALA A O 1
ATOM 614 N N . ARG A 1 81 ? 12.988 -17.267 -9.168 1.00 78.75 81 ARG A N 1
ATOM 615 C CA . ARG A 1 81 ? 11.692 -16.661 -8.818 1.00 78.75 81 ARG A CA 1
ATOM 616 C C . ARG A 1 81 ? 11.584 -15.212 -9.277 1.00 78.75 81 ARG A C 1
ATOM 618 O O . ARG A 1 81 ? 10.516 -14.812 -9.737 1.00 78.75 81 ARG A O 1
ATOM 625 N N . LEU A 1 82 ? 12.676 -14.444 -9.215 1.00 82.25 82 LEU A N 1
ATOM 626 C CA . LEU A 1 82 ? 12.721 -13.084 -9.770 1.00 82.25 82 LEU A CA 1
ATOM 627 C C . LEU A 1 82 ? 12.506 -13.088 -11.279 1.00 82.25 82 LEU A C 1
ATOM 629 O O . LEU A 1 82 ? 11.714 -12.304 -11.802 1.00 82.25 82 LEU A O 1
ATOM 633 N N . ARG A 1 83 ? 13.182 -14.008 -11.971 1.00 85.06 83 ARG A N 1
ATOM 634 C CA . ARG A 1 83 ? 13.038 -14.193 -13.416 1.00 85.06 83 ARG A CA 1
ATOM 635 C C . ARG A 1 83 ? 11.604 -14.579 -13.782 1.00 85.06 83 ARG A C 1
ATOM 637 O O . ARG A 1 83 ? 11.027 -13.969 -14.675 1.00 85.06 83 ARG A O 1
ATOM 644 N N . ALA A 1 84 ? 10.992 -15.518 -13.062 1.00 82.50 84 ALA A N 1
ATOM 645 C CA . ALA A 1 84 ? 9.601 -15.914 -13.289 1.00 82.50 84 ALA A CA 1
ATOM 646 C C . ALA A 1 84 ? 8.607 -14.755 -13.075 1.00 82.50 84 ALA A C 1
ATOM 648 O O . ALA A 1 84 ? 7.687 -14.573 -13.877 1.00 82.50 84 ALA A O 1
ATOM 649 N N . ALA A 1 85 ? 8.814 -13.934 -12.039 1.00 82.44 85 ALA A N 1
ATOM 650 C CA . ALA A 1 85 ? 8.001 -12.745 -11.788 1.00 82.44 85 ALA A CA 1
ATOM 651 C C . ALA A 1 85 ? 8.129 -11.709 -12.917 1.00 82.44 85 ALA A C 1
ATOM 653 O O . ALA A 1 85 ? 7.123 -11.143 -13.344 1.00 82.44 85 ALA A O 1
ATOM 654 N N . TRP A 1 86 ? 9.342 -11.505 -13.444 1.00 83.56 86 TRP A N 1
ATOM 655 C CA . TRP A 1 86 ? 9.584 -10.631 -14.597 1.00 83.56 86 TRP A CA 1
ATOM 656 C C . TRP A 1 86 ? 8.829 -11.101 -15.844 1.00 83.56 86 TRP A C 1
ATOM 658 O O . TRP A 1 86 ? 8.135 -10.308 -16.475 1.00 83.56 86 TRP A O 1
ATOM 668 N N . ILE A 1 87 ? 8.905 -12.395 -16.172 1.00 83.62 87 ILE A N 1
ATOM 669 C CA . ILE A 1 87 ? 8.169 -12.962 -17.313 1.00 83.62 87 ILE A CA 1
ATOM 670 C C . ILE A 1 87 ? 6.656 -12.794 -17.138 1.00 83.62 87 ILE A C 1
ATOM 672 O O . ILE A 1 87 ? 5.985 -12.317 -18.049 1.00 83.62 87 ILE A O 1
ATOM 676 N N . THR A 1 88 ? 6.136 -13.105 -15.948 1.00 83.00 88 THR A N 1
ATOM 677 C CA . THR A 1 88 ? 4.703 -12.967 -15.637 1.00 83.00 88 THR A CA 1
ATOM 678 C C . THR A 1 88 ? 4.237 -11.517 -15.785 1.00 83.00 88 THR A C 1
ATOM 680 O O . THR A 1 88 ? 3.158 -11.269 -16.310 1.00 83.00 88 THR A O 1
ATOM 683 N N . TRP A 1 89 ? 5.052 -10.548 -15.354 1.00 80.69 89 TRP A N 1
ATOM 684 C CA . TRP A 1 89 ? 4.770 -9.125 -15.542 1.00 80.69 89 TRP A CA 1
ATOM 685 C C . TRP A 1 89 ? 4.734 -8.729 -17.022 1.00 80.69 89 TRP A C 1
ATOM 687 O O . TRP A 1 89 ? 3.814 -8.032 -17.445 1.00 80.69 89 TRP A O 1
ATOM 697 N N . LEU A 1 90 ? 5.706 -9.184 -17.820 1.00 79.69 90 LEU A N 1
ATOM 698 C CA . LEU A 1 90 ? 5.736 -8.889 -19.254 1.00 79.69 90 LEU A CA 1
ATOM 699 C C . LEU A 1 90 ? 4.512 -9.444 -19.990 1.00 79.69 90 LEU A C 1
ATOM 701 O O . LEU A 1 90 ? 4.123 -8.876 -21.004 1.00 79.69 90 LEU A O 1
ATOM 705 N N . GLU A 1 91 ? 3.907 -10.524 -19.502 1.00 80.50 91 GLU A N 1
ATOM 706 C CA . GLU A 1 91 ? 2.751 -11.188 -20.117 1.00 80.50 91 GLU A CA 1
ATOM 707 C C . GLU A 1 91 ? 1.398 -10.699 -19.562 1.00 80.50 91 GLU A C 1
ATOM 709 O O . GLU A 1 91 ? 0.355 -10.996 -20.145 1.00 80.50 91 GLU A O 1
ATOM 714 N N . ASP A 1 92 ? 1.387 -9.904 -18.484 1.00 78.69 92 ASP A N 1
ATOM 715 C CA . ASP A 1 92 ? 0.151 -9.403 -17.879 1.00 78.69 92 ASP A CA 1
ATOM 716 C C . ASP A 1 92 ? -0.468 -8.260 -18.700 1.00 78.69 92 ASP A C 1
ATOM 718 O O . ASP A 1 92 ? 0.052 -7.141 -18.769 1.00 78.69 92 ASP A O 1
ATOM 722 N N . ALA A 1 93 ? -1.647 -8.524 -19.267 1.00 68.94 93 ALA A N 1
ATOM 723 C CA . ALA A 1 93 ? -2.445 -7.547 -20.001 1.00 68.94 93 ALA A CA 1
ATOM 724 C C . ALA A 1 93 ? -2.792 -6.307 -19.155 1.00 68.94 93 ALA A C 1
ATOM 726 O O . ALA A 1 93 ? -2.857 -5.196 -19.688 1.00 68.94 93 ALA A O 1
ATOM 727 N N . TRP A 1 94 ? -2.964 -6.464 -17.836 1.00 73.38 94 TRP A N 1
ATOM 728 C CA . TRP A 1 94 ? -3.171 -5.334 -16.930 1.00 73.38 94 TRP A CA 1
ATOM 729 C C . TRP A 1 94 ? -1.937 -4.426 -16.898 1.00 73.38 94 TRP A C 1
ATOM 731 O O . TRP A 1 94 ? -2.053 -3.208 -17.048 1.00 73.38 94 TRP A O 1
ATOM 741 N N . GLY A 1 95 ? -0.747 -5.013 -16.792 1.00 67.31 95 GLY A N 1
ATOM 742 C CA . GLY A 1 95 ? 0.517 -4.287 -16.797 1.00 67.31 95 GLY A CA 1
ATOM 743 C C . GLY A 1 95 ? 0.794 -3.550 -18.099 1.00 67.31 95 GLY A C 1
ATOM 744 O O . GLY A 1 95 ? 1.175 -2.377 -18.099 1.00 67.31 95 GLY A O 1
ATOM 745 N N . GLN A 1 96 ? 0.520 -4.221 -19.216 1.00 68.50 96 GLN A N 1
ATOM 746 C CA . GLN A 1 96 ? 0.684 -3.667 -20.557 1.00 68.50 96 GLN A CA 1
ATOM 747 C C . GLN A 1 96 ? -0.289 -2.516 -20.847 1.00 68.50 96 GLN A C 1
ATOM 749 O O . GLN A 1 96 ? 0.099 -1.532 -21.479 1.00 68.50 96 GLN A O 1
ATOM 754 N N . SER A 1 97 ? -1.528 -2.583 -20.343 1.00 65.81 97 SER A N 1
ATOM 755 C CA . SER A 1 97 ? -2.532 -1.525 -20.548 1.00 65.81 97 SER A CA 1
ATOM 756 C C . SER A 1 97 ? -2.127 -0.165 -19.965 1.00 65.81 97 SER A C 1
ATOM 758 O O . SER A 1 97 ? -2.646 0.867 -20.383 1.00 65.81 97 SER A O 1
ATOM 760 N N . ARG A 1 98 ? -1.154 -0.144 -19.043 1.00 63.19 98 ARG A N 1
ATOM 761 C CA . ARG A 1 98 ? -0.624 1.080 -18.421 1.00 63.19 98 ARG A CA 1
ATOM 762 C C . ARG A 1 98 ? 0.466 1.768 -19.250 1.00 63.19 98 ARG A C 1
ATOM 764 O O . ARG A 1 98 ? 0.968 2.794 -18.804 1.00 63.19 98 ARG A O 1
ATOM 771 N N . GLN A 1 99 ? 0.839 1.210 -20.410 1.00 61.69 99 GLN A N 1
ATOM 772 C CA . GLN A 1 99 ? 1.872 1.722 -21.326 1.00 61.69 99 GLN A CA 1
ATOM 773 C C . GLN A 1 99 ? 3.090 2.323 -20.597 1.00 61.69 99 GLN A C 1
ATOM 775 O O . GLN A 1 99 ? 3.386 3.514 -20.734 1.00 61.69 99 GLN A O 1
ATOM 780 N N . PRO A 1 100 ? 3.793 1.535 -19.766 1.00 59.78 100 PRO A N 1
ATOM 781 C CA . PRO A 1 100 ? 4.889 2.067 -18.976 1.00 59.78 100 PRO A CA 1
ATOM 782 C C . PRO A 1 100 ? 6.016 2.574 -19.884 1.00 59.78 100 PRO A C 1
ATOM 784 O O . PRO A 1 100 ? 6.557 1.830 -20.698 1.00 59.78 100 PRO A O 1
ATOM 787 N N . VAL A 1 101 ? 6.410 3.837 -19.684 1.00 60.88 101 VAL A N 1
ATOM 788 C CA . VAL A 1 101 ? 7.531 4.486 -20.397 1.00 60.88 101 VAL A CA 1
ATOM 789 C C . VAL A 1 101 ? 8.855 3.746 -20.161 1.00 60.88 101 VAL A C 1
ATOM 791 O O . VAL A 1 101 ? 9.744 3.780 -21.004 1.00 60.88 101 VAL A O 1
ATOM 794 N N . CYS A 1 102 ? 8.980 3.074 -19.012 1.00 69.06 102 CYS A N 1
ATOM 795 C CA . CYS A 1 102 ? 10.108 2.220 -18.664 1.00 69.06 102 CYS A CA 1
ATOM 796 C C . CYS A 1 102 ? 9.590 0.963 -17.954 1.00 69.06 102 CYS A C 1
ATOM 798 O O . CYS A 1 102 ? 9.067 1.041 -16.836 1.00 69.06 102 CYS A O 1
ATOM 800 N N . ALA A 1 103 ? 9.705 -0.193 -18.609 1.00 70.00 103 ALA A N 1
ATOM 801 C CA . ALA A 1 103 ? 9.164 -1.458 -18.109 1.00 70.00 103 ALA A CA 1
ATOM 802 C C . ALA A 1 103 ? 9.888 -1.924 -16.838 1.00 70.00 103 ALA A C 1
ATOM 804 O O . ALA A 1 103 ? 9.242 -2.404 -15.906 1.00 70.00 103 ALA A O 1
ATOM 805 N N . ALA A 1 104 ? 11.206 -1.705 -16.764 1.00 69.31 104 ALA A N 1
ATOM 806 C CA . ALA A 1 104 ? 12.000 -2.011 -15.575 1.00 69.31 104 ALA A CA 1
ATOM 807 C C . ALA A 1 104 ? 11.581 -1.151 -14.374 1.00 69.31 104 ALA A C 1
ATOM 809 O O . ALA A 1 104 ? 11.424 -1.649 -13.262 1.00 69.31 104 ALA A O 1
ATOM 810 N N . ARG A 1 105 ? 11.310 0.139 -14.598 1.00 72.38 105 ARG A N 1
ATOM 811 C CA . ARG A 1 105 ? 10.821 1.044 -13.550 1.00 72.38 105 ARG A CA 1
ATOM 812 C C . ARG A 1 105 ? 9.408 0.689 -13.086 1.00 72.38 105 ARG A C 1
ATOM 814 O O . ARG A 1 105 ? 9.117 0.817 -11.901 1.00 72.38 105 ARG A O 1
ATOM 821 N N . ALA A 1 106 ? 8.541 0.238 -13.992 1.00 72.06 106 ALA A N 1
ATOM 822 C CA . ALA A 1 106 ? 7.208 -0.242 -13.634 1.00 72.06 106 ALA A CA 1
ATOM 823 C C . ALA A 1 106 ? 7.270 -1.543 -12.822 1.00 72.06 106 ALA A C 1
ATOM 825 O O . ALA A 1 106 ? 6.561 -1.674 -11.827 1.00 72.06 106 ALA A O 1
ATOM 826 N N . PHE A 1 107 ? 8.170 -2.459 -13.182 1.00 76.12 107 PHE A N 1
ATOM 827 C CA . PHE A 1 107 ? 8.377 -3.712 -12.457 1.00 76.12 107 PHE A CA 1
ATOM 828 C C . PHE A 1 107 ? 8.850 -3.514 -11.014 1.00 76.12 107 PHE A C 1
ATOM 830 O O . PHE A 1 107 ? 8.383 -4.194 -10.106 1.00 76.12 107 PHE A O 1
ATOM 837 N N . VAL A 1 108 ? 9.727 -2.531 -10.795 1.00 73.31 108 VAL A N 1
ATOM 838 C CA . VAL A 1 108 ? 10.230 -2.144 -9.466 1.00 73.31 108 VAL A CA 1
ATOM 839 C C . VAL A 1 108 ? 9.134 -1.512 -8.589 1.00 73.31 108 VAL A C 1
ATOM 841 O O . VAL A 1 108 ? 9.313 -1.366 -7.380 1.00 73.31 108 VAL A O 1
ATOM 844 N N . SER A 1 109 ? 7.981 -1.135 -9.157 1.00 74.06 109 SER A N 1
ATOM 845 C CA . SER A 1 109 ? 6.908 -0.516 -8.378 1.00 74.06 109 SER A CA 1
ATOM 846 C C . SER A 1 109 ? 6.313 -1.490 -7.343 1.00 74.06 109 SER A C 1
ATOM 848 O O . SER A 1 109 ? 6.091 -2.664 -7.654 1.00 74.06 109 SER A O 1
ATOM 850 N N . PRO A 1 110 ? 5.974 -1.025 -6.122 1.00 68.12 110 PRO A N 1
ATOM 851 C CA . PRO A 1 110 ? 5.420 -1.886 -5.070 1.00 68.12 110 PRO A CA 1
ATOM 852 C C . PRO A 1 110 ? 4.112 -2.594 -5.452 1.00 68.12 110 PRO A C 1
ATOM 854 O O . PRO A 1 110 ? 3.759 -3.628 -4.888 1.00 68.12 110 PRO A O 1
ATOM 857 N N . GLU A 1 111 ? 3.349 -2.018 -6.380 1.00 69.62 111 GLU A N 1
ATOM 858 C CA . GLU A 1 111 ? 2.087 -2.572 -6.870 1.00 69.62 111 GLU A CA 1
ATOM 859 C C . GLU A 1 111 ? 2.325 -3.798 -7.765 1.00 69.62 111 GLU A C 1
ATOM 861 O O . GLU A 1 111 ? 1.758 -4.859 -7.509 1.00 69.62 111 GLU A O 1
ATOM 866 N N . VAL A 1 112 ? 3.226 -3.677 -8.746 1.00 72.69 112 VAL A N 1
ATOM 867 C CA . VAL A 1 112 ? 3.610 -4.768 -9.656 1.00 72.69 112 VAL A CA 1
ATOM 868 C C . VAL A 1 112 ? 4.369 -5.855 -8.899 1.00 72.69 112 VAL A C 1
ATOM 870 O O . VAL A 1 112 ? 4.055 -7.041 -9.010 1.00 72.69 112 VAL A O 1
ATOM 873 N N . TRP A 1 113 ? 5.306 -5.449 -8.045 1.00 73.12 113 TRP A N 1
ATOM 874 C CA . TRP A 1 113 ? 6.105 -6.356 -7.233 1.00 73.12 113 TRP A CA 1
ATOM 875 C C . TRP A 1 113 ? 5.250 -7.300 -6.370 1.00 73.12 113 TRP A C 1
ATOM 877 O O . TRP A 1 113 ? 5.442 -8.514 -6.395 1.00 73.12 113 TRP A O 1
ATOM 887 N N . ARG A 1 114 ? 4.238 -6.770 -5.666 1.00 70.88 114 ARG A N 1
ATOM 888 C CA . ARG A 1 114 ? 3.332 -7.578 -4.824 1.00 70.88 114 ARG A CA 1
ATOM 889 C C . ARG A 1 114 ? 2.443 -8.532 -5.618 1.00 70.88 114 ARG A C 1
ATOM 891 O O . ARG A 1 114 ? 2.060 -9.573 -5.094 1.00 70.88 114 ARG A O 1
ATOM 898 N N . ARG A 1 115 ? 2.085 -8.170 -6.851 1.00 70.75 115 ARG A N 1
ATOM 899 C CA . ARG A 1 115 ? 1.175 -8.953 -7.697 1.00 70.75 115 ARG A CA 1
ATOM 900 C C . ARG A 1 115 ? 1.877 -10.127 -8.378 1.00 70.75 115 ARG A C 1
ATOM 902 O O . ARG A 1 115 ? 1.269 -11.181 -8.527 1.00 70.75 115 ARG A O 1
ATOM 909 N N . HIS A 1 116 ? 3.135 -9.949 -8.778 1.00 71.50 116 HIS A N 1
ATOM 910 C CA . HIS A 1 116 ? 3.843 -10.917 -9.622 1.00 71.50 116 HIS A CA 1
ATOM 911 C C . HIS A 1 116 ? 4.898 -11.751 -8.894 1.00 71.50 116 HIS A C 1
ATOM 913 O O . HIS A 1 116 ? 5.362 -12.738 -9.459 1.00 71.50 116 HIS A O 1
ATOM 919 N N . VAL A 1 117 ? 5.265 -11.411 -7.654 1.00 64.62 117 VAL A N 1
ATOM 920 C CA . VAL A 1 117 ? 6.211 -12.202 -6.853 1.00 64.62 117 VAL A CA 1
ATOM 921 C C . VAL A 1 117 ? 5.454 -13.070 -5.838 1.00 64.62 117 VAL A C 1
ATOM 923 O O . VAL A 1 117 ? 4.918 -12.548 -4.853 1.00 64.62 117 VAL A O 1
ATOM 926 N N . PRO A 1 118 ? 5.416 -14.408 -6.018 1.00 55.31 118 PRO A N 1
ATOM 927 C CA . PRO A 1 118 ? 4.746 -15.310 -5.083 1.00 55.31 118 PRO A CA 1
ATOM 928 C C . PRO A 1 118 ? 5.360 -15.200 -3.683 1.00 55.31 118 PRO A C 1
ATOM 930 O O . PRO A 1 118 ? 6.582 -15.191 -3.553 1.00 55.31 118 PRO A O 1
ATOM 933 N N . GLY A 1 119 ? 4.538 -15.139 -2.633 1.00 54.59 119 GLY A N 1
ATOM 934 C CA . GLY A 1 119 ? 4.994 -15.015 -1.238 1.00 54.59 119 GLY A CA 1
ATOM 935 C C . GLY A 1 119 ? 5.213 -13.580 -0.740 1.00 54.59 119 GLY A C 1
ATOM 936 O O . GLY A 1 119 ? 5.378 -13.391 0.456 1.00 54.59 119 GLY A O 1
ATOM 937 N N . GLN A 1 120 ? 5.133 -12.567 -1.612 1.00 53.41 120 GLN A N 1
ATOM 938 C CA . GLN A 1 120 ? 5.090 -11.146 -1.217 1.00 53.41 120 GLN A CA 1
ATOM 939 C C . GLN A 1 120 ? 3.649 -10.626 -1.020 1.00 53.41 120 GLN A C 1
ATOM 941 O O . GLN A 1 120 ? 3.439 -9.516 -0.534 1.00 53.41 120 GLN A O 1
ATOM 946 N N . GLY A 1 121 ? 2.649 -11.445 -1.370 1.00 45.25 121 GLY A N 1
ATOM 947 C CA . GLY A 1 121 ? 1.231 -11.243 -1.044 1.00 45.25 121 GLY A CA 1
ATOM 948 C C . GLY A 1 121 ? 0.802 -11.864 0.292 1.00 45.25 121 GLY A C 1
ATOM 949 O O . GLY A 1 121 ? -0.324 -11.643 0.730 1.00 45.25 121 GLY A O 1
ATOM 950 N N . THR A 1 122 ? 1.689 -12.607 0.961 1.00 40.09 122 THR A N 1
ATOM 951 C CA . THR A 1 122 ? 1.434 -13.167 2.293 1.00 40.09 122 THR A CA 1
ATOM 952 C C . THR A 1 122 ? 2.079 -12.257 3.329 1.00 40.09 122 THR A C 1
ATOM 954 O O . THR A 1 122 ? 3.241 -12.424 3.674 1.00 40.09 122 THR A O 1
ATOM 957 N N . ALA A 1 123 ? 1.317 -11.246 3.748 1.00 42.78 123 ALA A N 1
ATOM 958 C CA . ALA A 1 123 ? 1.513 -10.444 4.954 1.00 42.78 123 ALA A CA 1
ATOM 959 C C . ALA A 1 123 ? 2.978 -10.199 5.379 1.00 42.78 123 ALA A C 1
ATOM 961 O O . ALA A 1 123 ? 3.458 -10.763 6.359 1.00 42.78 123 ALA A O 1
ATOM 962 N N . ALA A 1 124 ? 3.638 -9.213 4.764 1.00 37.91 124 ALA A N 1
ATOM 963 C CA . ALA A 1 124 ? 4.297 -8.258 5.646 1.00 37.91 124 ALA A CA 1
ATOM 964 C C . ALA A 1 124 ? 3.148 -7.574 6.388 1.00 37.91 124 ALA A C 1
ATOM 966 O O . ALA A 1 124 ? 2.367 -6.840 5.768 1.00 37.91 124 ALA A O 1
ATOM 967 N N . ALA A 1 125 ? 2.969 -7.933 7.664 1.00 39.56 125 ALA A N 1
ATOM 968 C CA . ALA A 1 125 ? 2.060 -7.233 8.554 1.00 39.56 125 ALA A CA 1
ATOM 969 C C . ALA A 1 125 ? 2.237 -5.728 8.303 1.00 39.56 125 ALA A C 1
ATOM 971 O O . ALA A 1 125 ? 3.384 -5.288 8.138 1.00 39.56 125 ALA A O 1
ATOM 972 N N . PRO A 1 126 ? 1.145 -4.952 8.166 1.00 40.50 126 PRO A N 1
ATOM 973 C CA . PRO A 1 126 ? 1.280 -3.505 8.102 1.00 40.50 126 PRO A CA 1
ATOM 974 C C . PRO A 1 126 ? 2.201 -3.112 9.254 1.00 40.50 126 PRO A C 1
ATOM 976 O O . PRO A 1 126 ? 2.002 -3.619 10.359 1.00 40.50 126 PRO A O 1
ATOM 979 N N . ALA A 1 127 ? 3.247 -2.320 8.973 1.00 38.75 127 ALA A N 1
ATOM 980 C CA . ALA A 1 127 ? 4.065 -1.729 10.026 1.00 38.75 127 ALA A CA 1
ATOM 981 C C . ALA A 1 127 ? 3.077 -1.236 11.073 1.00 38.75 127 ALA A C 1
ATOM 983 O O . ALA A 1 127 ? 2.199 -0.462 10.689 1.00 38.75 127 ALA A O 1
ATOM 984 N N . GLU A 1 128 ? 3.124 -1.823 12.275 1.00 42.00 128 GLU A N 1
ATOM 985 C CA . GLU A 1 128 ? 2.071 -1.690 13.275 1.00 42.00 128 GLU A CA 1
ATOM 986 C C . GLU A 1 128 ? 1.840 -0.196 13.498 1.00 42.00 128 GLU A C 1
ATOM 988 O O . GLU A 1 128 ? 2.548 0.473 14.249 1.00 42.00 128 GLU A O 1
ATOM 993 N N . GLY A 1 129 ? 0.836 0.346 12.800 1.00 44.72 129 GLY A N 1
ATOM 994 C CA . GLY A 1 129 ? 0.096 1.477 13.307 1.00 44.72 129 GLY A CA 1
ATOM 995 C C . GLY A 1 129 ? -0.354 1.079 14.708 1.00 44.72 129 GLY A C 1
ATOM 996 O O . GLY A 1 129 ? -0.509 -0.123 14.962 1.00 44.72 129 GLY A O 1
ATOM 997 N N . PRO A 1 130 ? -0.485 2.045 15.628 1.00 52.88 130 PRO A N 1
ATOM 998 C CA . PRO A 1 130 ? -0.776 1.749 17.024 1.00 52.88 130 PRO A CA 1
ATOM 999 C C . PRO A 1 130 ? -1.857 0.672 17.098 1.00 52.88 130 PRO A C 1
ATOM 1001 O O . PRO A 1 130 ? -2.904 0.807 16.459 1.00 52.88 130 PRO A O 1
ATOM 1004 N N . ALA A 1 131 ? -1.532 -0.440 17.769 1.00 63.06 131 ALA A N 1
ATOM 1005 C CA . ALA A 1 131 ? -2.428 -1.579 17.864 1.00 63.06 131 ALA A CA 1
ATOM 1006 C C . ALA A 1 131 ? -3.776 -1.052 18.351 1.00 63.06 131 ALA A C 1
ATOM 1008 O O . ALA A 1 131 ? -3.855 -0.462 19.433 1.00 63.06 131 ALA A O 1
ATOM 1009 N N . LEU A 1 132 ? -4.804 -1.184 17.508 1.00 72.06 132 LEU A N 1
ATOM 1010 C CA . LEU A 1 132 ? -6.121 -0.669 17.848 1.00 72.06 132 LEU A CA 1
ATOM 1011 C C . LEU A 1 132 ? -6.551 -1.280 19.183 1.00 72.06 132 LEU A C 1
ATOM 1013 O O . LEU A 1 132 ? -6.262 -2.457 19.435 1.00 72.06 132 LEU A O 1
ATOM 1017 N N . PRO A 1 133 ? -7.224 -0.506 20.047 1.00 74.00 133 PRO A N 1
ATOM 1018 C CA . PRO A 1 133 ? -7.671 -1.024 21.327 1.00 74.00 133 PRO A CA 1
ATOM 1019 C C . PRO A 1 133 ? -8.532 -2.271 21.091 1.00 74.00 133 PRO A C 1
ATOM 1021 O O . PRO A 1 133 ? -9.356 -2.295 20.178 1.00 74.00 133 PRO A O 1
ATOM 1024 N N . ALA A 1 134 ? -8.352 -3.314 21.908 1.00 79.25 134 ALA A N 1
ATOM 1025 C CA . ALA A 1 134 ? -9.156 -4.541 21.856 1.00 79.25 134 ALA A CA 1
ATOM 1026 C C . ALA A 1 134 ? -10.571 -4.304 22.430 1.00 79.25 134 ALA A C 1
ATOM 1028 O O . ALA A 1 134 ? -11.021 -4.984 23.349 1.00 79.25 134 ALA A O 1
ATOM 1029 N N . THR A 1 135 ? -11.240 -3.276 21.919 1.00 84.50 135 THR A N 1
ATOM 1030 C CA . THR A 1 135 ? -12.566 -2.796 22.295 1.00 84.50 135 THR A CA 1
ATOM 1031 C C . THR A 1 135 ? -13.501 -2.907 21.096 1.00 84.50 135 THR A C 1
ATOM 1033 O O . THR A 1 135 ? -13.064 -3.039 19.952 1.00 84.50 135 THR A O 1
ATOM 1036 N N . GLU A 1 136 ? -14.806 -2.816 21.342 1.00 84.31 136 GLU A N 1
ATOM 1037 C CA . GLU A 1 136 ? -15.811 -2.766 20.275 1.00 84.31 136 GLU A CA 1
ATOM 1038 C C . GLU A 1 136 ? -15.553 -1.603 19.303 1.00 84.31 136 GLU A C 1
ATOM 1040 O O . GLU A 1 136 ? -15.631 -1.784 18.089 1.00 84.31 136 GLU A O 1
ATOM 1045 N N . ALA A 1 137 ? -15.122 -0.448 19.827 1.00 86.50 137 ALA A N 1
ATOM 1046 C CA . ALA A 1 137 ? -14.695 0.703 19.034 1.00 86.50 137 ALA A CA 1
ATOM 1047 C C . ALA A 1 137 ? -13.509 0.370 18.114 1.00 86.50 137 ALA A C 1
ATOM 1049 O O . ALA A 1 137 ? -13.535 0.682 16.924 1.00 86.50 137 ALA A O 1
ATOM 1050 N N . GLY A 1 138 ? -12.484 -0.308 18.644 1.00 86.81 138 GLY A N 1
ATOM 1051 C CA . GLY A 1 138 ? -11.330 -0.743 17.857 1.00 86.81 138 GLY A CA 1
ATOM 1052 C C . GLY A 1 138 ? -11.686 -1.790 16.802 1.00 86.81 138 GLY A C 1
ATOM 1053 O O . GLY A 1 138 ? -11.151 -1.743 15.697 1.00 86.81 138 GLY A O 1
ATOM 1054 N N . ALA A 1 139 ? -12.638 -2.682 17.087 1.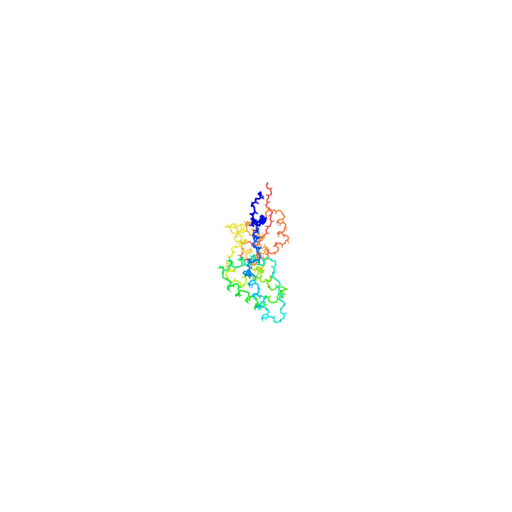00 86.19 139 ALA A N 1
ATOM 1055 C CA . ALA A 1 139 ? -13.139 -3.652 16.116 1.00 86.19 139 ALA A CA 1
ATOM 1056 C C . ALA A 1 139 ? -13.929 -2.979 14.978 1.00 86.19 139 ALA A C 1
ATOM 1058 O O . ALA A 1 139 ? -13.668 -3.263 13.808 1.00 86.19 139 ALA A O 1
ATOM 1059 N N . ALA A 1 140 ? -14.852 -2.064 15.300 1.00 87.69 140 ALA A N 1
ATOM 1060 C CA . ALA A 1 140 ? -15.599 -1.289 14.305 1.00 87.69 140 ALA A CA 1
ATOM 1061 C C . ALA A 1 140 ? -14.650 -0.454 13.433 1.00 87.69 140 ALA A C 1
ATOM 1063 O O . ALA A 1 140 ? -14.736 -0.478 12.204 1.00 87.69 140 ALA A O 1
ATOM 1064 N N . TRP A 1 141 ? -13.686 0.222 14.060 1.00 92.50 141 TRP A N 1
ATOM 1065 C CA . TRP A 1 141 ? -12.692 1.013 13.346 1.00 92.50 141 TRP A CA 1
ATOM 1066 C C . TRP A 1 141 ? -11.773 0.157 12.470 1.00 92.50 141 TRP A C 1
ATOM 1068 O O . TRP A 1 141 ? -11.521 0.495 11.314 1.00 92.50 141 TRP A O 1
ATOM 1078 N N . GLY A 1 142 ? -11.349 -1.010 12.961 1.00 88.94 142 GLY A N 1
ATOM 1079 C CA . GLY A 1 142 ? -10.583 -1.978 12.180 1.00 88.94 142 GLY A CA 1
ATOM 1080 C C . GLY A 1 142 ? -11.320 -2.440 10.919 1.00 88.94 142 GLY A C 1
ATOM 1081 O O . GLY A 1 142 ? -10.708 -2.543 9.855 1.00 88.94 142 GLY A O 1
ATOM 1082 N N . GLN A 1 143 ? -12.639 -2.648 10.999 1.00 87.06 143 GLN A N 1
ATOM 1083 C CA . GLN A 1 143 ? -13.461 -2.983 9.831 1.00 87.06 143 GLN A CA 1
ATOM 1084 C C . GLN A 1 143 ? -13.543 -1.829 8.823 1.00 87.06 143 GLN A C 1
ATOM 1086 O O . GLN A 1 143 ? -13.432 -2.067 7.619 1.00 87.06 143 GLN A O 1
ATOM 1091 N N . VAL A 1 144 ? -13.663 -0.582 9.292 1.00 89.56 144 VAL A N 1
ATOM 1092 C CA . VAL A 1 144 ? -13.626 0.608 8.425 1.00 89.56 144 VAL A CA 1
ATOM 1093 C C . VAL A 1 144 ? -12.291 0.704 7.684 1.00 89.56 144 VAL A C 1
ATOM 1095 O O . VAL A 1 144 ? -12.273 0.846 6.460 1.00 89.56 144 VAL A O 1
ATOM 1098 N N . LEU A 1 145 ? -11.166 0.554 8.388 1.00 90.62 145 LEU A N 1
ATOM 1099 C CA . LEU A 1 145 ? -9.834 0.582 7.776 1.00 90.62 145 LEU A CA 1
ATOM 1100 C C . LEU A 1 145 ? -9.637 -0.557 6.765 1.00 90.62 145 LEU A C 1
ATOM 1102 O O . LEU A 1 145 ? -9.077 -0.338 5.688 1.00 90.62 145 LEU A O 1
ATOM 1106 N N . ALA A 1 146 ? -10.129 -1.759 7.076 1.00 84.38 146 ALA A N 1
ATOM 1107 C CA . ALA A 1 146 ? -10.086 -2.900 6.166 1.00 84.38 146 ALA A CA 1
ATOM 1108 C C . ALA A 1 146 ? -10.919 -2.655 4.896 1.00 84.38 146 ALA A C 1
ATOM 1110 O O . ALA A 1 146 ? -10.456 -2.956 3.794 1.00 84.38 146 ALA A O 1
ATOM 1111 N N . ALA A 1 147 ? -12.105 -2.052 5.023 1.00 84.62 147 ALA A N 1
ATOM 1112 C CA . ALA A 1 147 ? -12.939 -1.681 3.882 1.00 84.62 147 ALA A CA 1
ATOM 1113 C C . ALA A 1 147 ? -12.255 -0.630 2.991 1.00 84.62 147 ALA A C 1
ATOM 1115 O O . ALA A 1 147 ? -12.229 -0.774 1.770 1.00 84.62 147 ALA A O 1
ATOM 1116 N N . LEU A 1 148 ? -11.624 0.389 3.584 1.00 85.81 148 LEU A N 1
ATOM 1117 C CA . LEU A 1 148 ? -10.847 1.383 2.834 1.00 85.81 148 LEU A CA 1
ATOM 1118 C C . LEU A 1 148 ? -9.644 0.754 2.119 1.00 85.81 148 LEU A C 1
ATOM 1120 O O . LEU A 1 148 ? -9.316 1.140 0.996 1.00 85.81 148 LEU A O 1
ATOM 1124 N N . HIS A 1 149 ? -9.005 -0.239 2.736 1.00 81.81 149 HIS A N 1
ATOM 1125 C CA . HIS A 1 149 ? -7.930 -0.997 2.104 1.00 81.81 149 HIS A CA 1
ATOM 1126 C C . HIS A 1 149 ? -8.427 -1.798 0.895 1.00 81.81 149 HIS A C 1
ATOM 1128 O O . HIS A 1 149 ? -7.789 -1.766 -0.158 1.00 81.81 149 HIS A O 1
ATOM 1134 N N . ALA A 1 150 ? -9.560 -2.491 1.037 1.00 76.62 150 ALA A N 1
ATOM 1135 C CA . ALA A 1 150 ? -10.192 -3.254 -0.039 1.00 76.62 150 ALA A CA 1
ATOM 1136 C C . ALA A 1 150 ? -10.626 -2.355 -1.213 1.00 76.62 150 ALA A C 1
ATOM 1138 O O . ALA A 1 150 ? -10.489 -2.752 -2.367 1.00 76.62 150 ALA A O 1
ATOM 1139 N N . ASP A 1 151 ? -11.032 -1.113 -0.930 1.00 79.38 151 ASP A N 1
ATOM 1140 C CA . ASP A 1 151 ? -11.336 -0.074 -1.926 1.00 79.38 151 ASP A CA 1
ATOM 1141 C C . ASP A 1 151 ? -10.083 0.490 -2.642 1.00 79.38 151 ASP A C 1
ATOM 1143 O O . ASP A 1 151 ? -10.186 1.426 -3.436 1.00 79.38 151 ASP A O 1
ATOM 1147 N N . GLY A 1 152 ? -8.880 -0.008 -2.337 1.00 79.44 152 GLY A N 1
ATOM 1148 C CA . GLY A 1 152 ? -7.618 0.489 -2.895 1.00 79.44 152 GLY A CA 1
ATOM 1149 C C . GLY A 1 152 ? -7.096 1.775 -2.243 1.00 79.44 152 GLY A C 1
ATOM 1150 O O . GLY A 1 152 ? -6.059 2.297 -2.655 1.00 79.44 152 GLY A O 1
ATOM 1151 N N . LYS A 1 153 ? -7.741 2.278 -1.181 1.00 84.00 153 LYS A N 1
ATOM 1152 C CA . LYS A 1 153 ? -7.370 3.519 -0.469 1.00 84.00 153 LYS A CA 1
ATOM 1153 C C . LYS A 1 153 ? -6.342 3.265 0.637 1.00 84.00 153 LYS A C 1
ATOM 1155 O O . LYS A 1 153 ? -6.440 3.798 1.740 1.00 84.00 153 LYS A O 1
ATOM 1160 N N . ARG A 1 154 ? -5.332 2.441 0.347 1.00 77.50 154 ARG A N 1
ATOM 1161 C CA . ARG A 1 154 ? -4.362 1.945 1.338 1.00 77.50 154 ARG A CA 1
ATOM 1162 C C . ARG A 1 154 ? -3.616 3.061 2.072 1.00 77.50 154 ARG A C 1
ATOM 1164 O O . ARG A 1 154 ? -3.500 3.001 3.288 1.00 77.50 154 ARG A O 1
ATOM 1171 N N . TYR A 1 155 ? -3.160 4.080 1.345 1.00 79.38 155 TYR A N 1
ATOM 1172 C CA . TYR A 1 155 ? -2.464 5.221 1.946 1.00 79.38 155 TYR A CA 1
ATOM 1173 C C . TYR A 1 155 ? -3.352 5.968 2.952 1.00 79.38 155 TYR A C 1
ATOM 1175 O O . TYR A 1 155 ? -2.898 6.311 4.036 1.00 79.38 155 TYR A O 1
ATOM 1183 N N . VAL A 1 156 ? -4.632 6.160 2.620 1.00 84.81 156 VAL A N 1
ATOM 1184 C CA . VAL A 1 156 ? -5.604 6.809 3.511 1.00 84.81 156 VAL A CA 1
ATOM 1185 C C . VAL A 1 156 ? -5.826 5.955 4.757 1.00 84.81 156 VAL A C 1
ATOM 1187 O O . VAL A 1 156 ? -5.758 6.472 5.865 1.00 84.81 156 VAL A O 1
ATOM 1190 N N . ALA A 1 157 ? -6.001 4.639 4.595 1.00 85.19 157 ALA A N 1
ATOM 1191 C CA . ALA A 1 157 ? -6.153 3.727 5.727 1.00 85.19 157 ALA A CA 1
ATOM 1192 C C . ALA A 1 157 ? -4.934 3.783 6.674 1.00 85.19 157 ALA A C 1
ATOM 1194 O O . A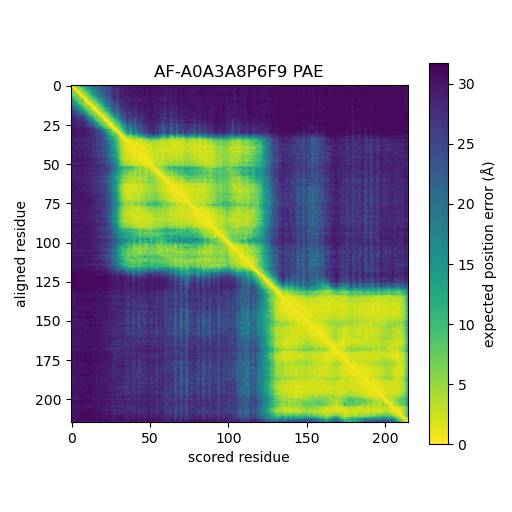LA A 1 157 ? -5.105 3.848 7.884 1.00 85.19 157 ALA A O 1
ATOM 1195 N N . GLU A 1 158 ? -3.713 3.839 6.133 1.00 83.06 158 GLU A N 1
ATOM 1196 C CA . GLU A 1 158 ? -2.468 3.963 6.913 1.00 83.06 158 GLU A CA 1
ATOM 1197 C C . GLU A 1 158 ? -2.318 5.327 7.622 1.00 83.06 158 GLU A C 1
ATOM 1199 O O . GLU A 1 158 ? -1.686 5.408 8.674 1.00 83.06 158 GLU A O 1
ATOM 1204 N N . GLN A 1 159 ? -2.887 6.416 7.094 1.00 82.50 159 GLN A N 1
ATOM 1205 C CA . GLN A 1 159 ? -2.942 7.688 7.833 1.00 82.50 159 GLN A CA 1
ATOM 1206 C C . GLN A 1 159 ? -3.965 7.622 8.973 1.00 82.50 159 GLN A C 1
ATOM 1208 O O . GLN A 1 159 ? -3.697 8.076 10.086 1.00 82.50 159 GLN A O 1
ATOM 1213 N N . LEU A 1 160 ? -5.117 7.007 8.707 1.00 87.62 160 LEU A N 1
ATOM 1214 C CA . LEU A 1 160 ? -6.234 6.894 9.640 1.00 87.62 160 LEU A CA 1
ATOM 1215 C C . LEU A 1 160 ? -5.958 5.945 10.819 1.00 87.62 160 LEU A C 1
ATOM 1217 O O . LEU A 1 160 ? -6.567 6.107 11.874 1.00 87.62 160 LEU A O 1
ATOM 1221 N N . THR A 1 161 ? -4.992 5.022 10.724 1.00 87.62 161 THR A N 1
ATOM 1222 C CA . THR A 1 161 ? -4.585 4.176 11.870 1.00 87.62 161 THR A CA 1
ATOM 1223 C C . THR A 1 161 ? -4.048 4.976 13.055 1.00 87.62 161 THR A C 1
ATOM 1225 O O . THR A 1 161 ? -3.910 4.427 14.139 1.00 87.62 161 THR A O 1
ATOM 1228 N N . ARG A 1 162 ? -3.694 6.253 12.863 1.00 85.06 162 ARG A N 1
ATOM 1229 C CA . ARG A 1 162 ? -3.189 7.130 13.931 1.00 85.06 162 ARG A CA 1
ATOM 1230 C C . ARG A 1 162 ? -4.291 7.669 14.842 1.00 85.06 162 ARG A C 1
ATOM 1232 O O . ARG A 1 162 ? -3.965 8.291 15.847 1.00 85.06 162 ARG A O 1
ATOM 1239 N N . LEU A 1 163 ? -5.556 7.486 14.464 1.00 88.62 163 LEU A N 1
ATOM 1240 C CA . LEU A 1 163 ? -6.700 7.934 15.246 1.00 88.62 163 LEU A CA 1
ATOM 1241 C C . LEU A 1 163 ? -7.034 6.909 16.326 1.00 88.62 163 LEU A C 1
ATOM 1243 O O . LEU A 1 163 ? -7.038 5.705 16.056 1.00 88.62 163 LEU A O 1
ATOM 1247 N N . SER A 1 164 ? -7.362 7.390 17.521 1.00 89.19 164 SER A N 1
ATOM 1248 C CA . SER A 1 164 ? -7.788 6.541 18.634 1.00 89.19 164 SER A CA 1
ATOM 1249 C C . SER A 1 164 ? -9.317 6.429 18.640 1.00 89.19 164 SER A C 1
ATOM 1251 O O . SER A 1 164 ? -9.989 7.444 18.827 1.00 89.19 164 SER A O 1
ATOM 1253 N N . PRO A 1 165 ? -9.893 5.231 18.424 1.00 91.75 165 PRO A N 1
ATOM 1254 C CA . PRO A 1 165 ? -11.339 5.062 18.377 1.00 91.75 165 PRO A CA 1
ATOM 1255 C C . PRO A 1 165 ? -11.946 4.841 19.770 1.00 91.75 165 PRO A C 1
ATOM 1257 O O . PRO A 1 165 ? -11.499 3.978 20.529 1.00 91.75 165 PRO A O 1
ATOM 1260 N N . THR A 1 166 ? -13.039 5.545 20.047 1.00 90.44 166 THR A N 1
ATOM 1261 C CA . THR A 1 166 ? -13.948 5.335 21.183 1.00 90.44 166 THR A CA 1
ATOM 1262 C C . THR A 1 166 ? -15.374 5.183 20.653 1.00 90.44 166 THR A C 1
ATOM 1264 O O . THR A 1 166 ? -15.699 5.696 19.586 1.00 90.44 166 THR A O 1
ATOM 1267 N N . LEU A 1 167 ? -16.228 4.442 21.358 1.00 89.62 167 LEU A N 1
ATOM 1268 C CA . LEU A 1 167 ? -17.630 4.271 20.978 1.00 89.62 167 LEU A CA 1
ATOM 1269 C C . LEU A 1 167 ? -18.523 4.915 22.039 1.00 89.62 167 LEU A C 1
ATOM 1271 O O . LEU A 1 167 ? -18.470 4.537 23.209 1.00 89.62 167 LEU A O 1
ATOM 1275 N N . GLU A 1 168 ? -19.344 5.869 21.615 1.00 88.25 168 GLU A N 1
ATOM 1276 C CA . GLU A 1 168 ? -20.356 6.530 22.436 1.00 88.25 168 GLU A CA 1
ATOM 1277 C C . GLU A 1 168 ? -21.741 6.167 21.894 1.00 88.25 168 GLU A C 1
ATOM 1279 O O . GLU A 1 168 ? -22.260 6.800 20.977 1.00 88.25 168 GLU A O 1
ATOM 1284 N N . GLY A 1 169 ? -22.336 5.094 22.423 1.00 87.19 169 GLY A N 1
ATOM 1285 C CA . GLY A 1 169 ? -23.588 4.557 21.882 1.00 87.19 169 GLY A CA 1
ATOM 1286 C C . GLY A 1 169 ? -23.395 4.021 20.461 1.00 87.19 169 GLY A C 1
ATOM 1287 O O . GLY A 1 169 ? -22.657 3.061 20.262 1.00 87.19 169 GLY A O 1
ATOM 1288 N N . ASP A 1 170 ? -24.055 4.637 19.481 1.00 88.75 170 ASP A N 1
ATOM 1289 C CA . ASP A 1 170 ? -23.915 4.334 18.052 1.00 88.75 170 ASP A CA 1
ATOM 1290 C C . ASP A 1 170 ? -22.987 5.320 17.313 1.00 88.75 170 ASP A C 1
ATOM 1292 O O . ASP A 1 170 ? -22.921 5.313 16.081 1.00 88.75 170 ASP A O 1
ATOM 1296 N N . MET A 1 171 ? -22.249 6.162 18.038 1.00 90.00 171 MET A N 1
ATOM 1297 C CA . MET A 1 171 ? -21.317 7.135 17.473 1.00 90.00 171 MET A CA 1
ATOM 1298 C C . MET A 1 171 ? -19.868 6.679 17.655 1.00 90.00 171 MET A C 1
ATOM 1300 O O . MET A 1 171 ? -19.392 6.493 18.777 1.00 90.00 171 MET A O 1
ATOM 1304 N N . LEU A 1 172 ? -19.146 6.525 16.544 1.00 91.88 172 LEU A N 1
ATOM 1305 C CA . LEU A 1 172 ? -17.707 6.278 16.549 1.00 91.88 172 LEU A CA 1
ATOM 1306 C C . LEU A 1 172 ? -16.966 7.607 16.714 1.00 91.88 172 LEU A C 1
ATOM 1308 O O . LEU A 1 172 ? -16.939 8.438 15.810 1.00 91.88 172 LEU A O 1
ATOM 1312 N N . VAL A 1 173 ? -16.345 7.797 17.867 1.00 92.62 173 VAL A N 1
ATOM 1313 C CA . VAL A 1 173 ? -15.547 8.976 18.184 1.00 92.62 173 VAL A CA 1
ATOM 1314 C C . VAL A 1 173 ? -14.087 8.681 17.848 1.00 92.62 173 VAL A C 1
ATOM 1316 O O . VAL A 1 173 ? -13.506 7.726 18.358 1.00 92.62 173 VAL A O 1
ATOM 1319 N N . LEU A 1 174 ? -13.498 9.476 16.960 1.00 92.00 174 LEU A N 1
ATOM 1320 C CA . LEU A 1 174 ? -12.118 9.340 16.506 1.00 92.00 174 LEU A CA 1
ATOM 1321 C C . LEU A 1 174 ? -11.287 10.503 17.042 1.00 92.00 174 LEU A C 1
ATOM 1323 O O . LEU A 1 174 ? -11.430 11.645 16.595 1.00 92.00 174 LEU A O 1
ATOM 1327 N N . GLU A 1 175 ? -10.393 10.199 17.976 1.00 91.12 175 GLU A N 1
ATOM 1328 C CA . GLU A 1 175 ? -9.440 11.172 18.496 1.00 91.12 175 GLU A CA 1
ATOM 1329 C C . GLU A 1 175 ? -8.223 11.256 17.571 1.00 91.12 175 GLU A C 1
ATOM 1331 O O . GLU A 1 175 ? -7.508 10.276 17.352 1.00 91.12 175 GLU A O 1
ATOM 1336 N N . ALA A 1 176 ? -7.977 12.444 17.034 1.00 88.50 176 ALA A N 1
ATOM 1337 C CA . ALA A 1 176 ? -6.793 12.777 16.265 1.00 88.50 176 ALA A CA 1
ATOM 1338 C C . ALA A 1 176 ? -5.662 13.279 17.174 1.00 88.50 176 ALA A C 1
ATOM 1340 O O . ALA A 1 176 ? -5.932 13.940 18.178 1.00 88.50 176 ALA A O 1
ATOM 1341 N N . PRO A 1 177 ? -4.388 13.058 16.802 1.00 83.69 177 PRO A N 1
ATOM 1342 C CA . PRO A 1 177 ? -3.247 13.456 17.630 1.00 83.69 177 PRO A CA 1
ATOM 1343 C C . PRO A 1 177 ? -3.157 14.971 17.855 1.00 83.69 177 PRO A C 1
ATOM 1345 O O . PRO A 1 177 ? -2.607 15.415 18.859 1.00 83.69 177 PRO A O 1
ATOM 1348 N N . ASP A 1 178 ? -3.681 15.770 16.923 1.00 83.88 178 ASP A N 1
ATOM 1349 C CA . ASP A 1 178 ? -3.714 17.222 17.018 1.00 83.88 178 ASP A CA 1
ATOM 1350 C C . ASP A 1 178 ? -4.851 17.821 16.170 1.00 83.88 178 ASP A C 1
ATOM 1352 O O . ASP A 1 178 ? -5.533 17.136 15.402 1.00 83.88 178 ASP A O 1
ATOM 1356 N N . ARG A 1 179 ? -5.052 19.137 16.307 1.00 85.06 179 ARG A N 1
ATOM 1357 C CA . ARG A 1 179 ? -6.092 19.889 15.587 1.00 85.06 179 ARG A CA 1
ATOM 1358 C C . ARG A 1 179 ? -5.911 19.925 14.068 1.00 85.06 179 ARG A C 1
ATOM 1360 O O . ARG A 1 179 ? -6.899 20.076 13.359 1.00 85.06 179 ARG A O 1
ATOM 1367 N N . PHE A 1 180 ? -4.678 19.838 13.568 1.00 81.69 180 PHE A N 1
ATOM 1368 C CA . PHE A 1 180 ? -4.412 19.844 12.130 1.00 81.69 180 PHE A CA 1
ATOM 1369 C C . PHE A 1 180 ? -4.775 18.490 11.528 1.00 81.69 180 PHE A C 1
ATOM 1371 O O . PHE A 1 180 ? -5.431 18.443 10.493 1.00 81.69 180 PHE A O 1
ATOM 1378 N N . ALA A 1 181 ? -4.419 17.402 12.210 1.00 81.25 181 ALA A N 1
ATOM 1379 C CA . ALA A 1 181 ? -4.857 16.062 11.861 1.00 81.25 181 ALA A CA 1
ATOM 1380 C C . ALA A 1 181 ? -6.386 15.942 11.933 1.00 81.25 181 ALA A C 1
ATOM 1382 O O . ALA A 1 181 ? -6.986 15.410 11.006 1.00 81.25 181 ALA A O 1
ATOM 1383 N N . ALA A 1 182 ? -7.027 16.491 12.972 1.00 85.25 182 ALA A N 1
ATOM 1384 C CA . ALA A 1 182 ? -8.487 16.505 13.078 1.00 85.25 182 ALA A CA 1
ATOM 1385 C C . ALA A 1 182 ? -9.145 17.225 11.889 1.00 85.25 182 ALA A C 1
ATOM 1387 O O . ALA A 1 182 ? -10.045 16.668 11.269 1.00 85.25 182 ALA A O 1
ATOM 1388 N N . ALA A 1 183 ? -8.665 18.425 11.537 1.00 85.12 183 ALA A N 1
ATOM 1389 C CA . ALA A 1 183 ? -9.183 19.190 10.402 1.00 85.12 183 ALA A CA 1
ATOM 1390 C C . ALA A 1 183 ? -8.980 18.455 9.069 1.00 85.12 183 ALA A C 1
ATOM 1392 O O . ALA A 1 183 ? -9.914 18.337 8.286 1.00 85.12 183 ALA A O 1
ATOM 1393 N N . LEU A 1 184 ? -7.792 17.884 8.847 1.00 84.56 184 LEU A N 1
ATOM 1394 C CA . LEU A 1 184 ? -7.502 17.103 7.644 1.00 84.56 184 LEU A CA 1
ATOM 1395 C C . LEU A 1 184 ? -8.452 15.907 7.502 1.00 84.56 184 LEU A C 1
ATOM 1397 O O . LEU A 1 184 ? -8.984 15.658 6.426 1.00 84.56 184 LEU A O 1
ATOM 1401 N N . VAL A 1 185 ? -8.676 15.159 8.584 1.00 88.88 185 VAL A N 1
ATOM 1402 C CA . VAL A 1 185 ? -9.581 14.004 8.556 1.00 88.88 185 VAL A CA 1
ATOM 1403 C C . VAL A 1 185 ? -11.021 14.465 8.330 1.00 88.88 185 VAL A C 1
ATOM 1405 O O . VAL A 1 185 ? -11.727 13.842 7.541 1.00 88.88 185 VAL A O 1
ATOM 1408 N N . GLN A 1 186 ? -11.440 15.552 8.980 1.00 88.88 186 GLN A N 1
ATOM 1409 C CA . GLN A 1 186 ? -12.779 16.124 8.842 1.00 88.88 186 GLN A CA 1
ATOM 1410 C C . GLN A 1 186 ? -13.067 16.569 7.403 1.00 88.88 186 GLN A C 1
ATOM 1412 O O . GLN A 1 186 ? -14.146 16.287 6.889 1.00 88.88 186 GLN A O 1
ATOM 1417 N N . ASP A 1 187 ? -12.111 17.233 6.756 1.00 86.75 187 ASP A N 1
ATOM 1418 C CA . ASP A 1 187 ? -12.310 17.821 5.431 1.00 86.75 187 ASP A CA 1
ATOM 1419 C C . ASP A 1 187 ? -12.125 16.786 4.309 1.00 86.75 187 ASP A C 1
ATOM 1421 O O . ASP A 1 187 ? -12.954 16.698 3.399 1.00 86.75 187 ASP A O 1
ATOM 1425 N N . ASP A 1 188 ? -11.077 15.957 4.388 1.00 87.69 188 ASP A N 1
ATOM 1426 C CA . ASP A 1 188 ? -10.672 15.096 3.269 1.00 87.69 188 ASP A CA 1
ATOM 1427 C C . ASP A 1 188 ? -11.136 13.639 3.415 1.00 87.69 188 ASP A C 1
ATOM 1429 O O . ASP A 1 188 ? -11.358 12.948 2.414 1.00 87.69 188 ASP A O 1
ATOM 1433 N N . TYR A 1 189 ? -11.251 13.126 4.645 1.00 89.38 189 TYR A N 1
ATOM 1434 C CA . TYR A 1 189 ? -11.431 11.686 4.890 1.00 89.38 189 TYR A CA 1
ATOM 1435 C C . TYR A 1 189 ? -12.792 11.316 5.475 1.00 89.38 189 TYR A C 1
ATOM 1437 O O . TYR A 1 189 ? -13.212 10.167 5.317 1.00 89.38 189 TYR A O 1
ATOM 1445 N N . LEU A 1 190 ? -13.516 12.261 6.072 1.00 91.25 190 LEU A N 1
ATOM 1446 C CA . LEU A 1 190 ? -14.836 12.029 6.651 1.00 91.25 190 LEU A CA 1
ATOM 1447 C C . LEU A 1 190 ? -15.821 11.386 5.656 1.00 91.25 190 LEU A C 1
ATOM 1449 O O . LEU A 1 190 ? -16.375 10.339 6.001 1.00 91.25 190 LEU A O 1
ATOM 1453 N N . PRO A 1 191 ? -15.965 11.858 4.397 1.00 91.56 191 PRO A N 1
ATOM 1454 C CA . PRO A 1 191 ? -16.890 11.227 3.450 1.00 91.56 191 PRO A CA 1
ATOM 1455 C C . PRO A 1 191 ? -16.528 9.769 3.138 1.00 91.56 191 PRO A C 1
ATOM 1457 O O . PRO A 1 191 ? -17.399 8.943 2.852 1.00 91.56 191 PRO A O 1
ATOM 1460 N N . LEU A 1 192 ? -15.235 9.429 3.184 1.00 90.69 192 LEU A N 1
ATOM 1461 C CA . LEU A 1 192 ? -14.747 8.068 2.954 1.00 90.69 192 LEU A CA 1
ATOM 1462 C C . LEU A 1 192 ? -15.068 7.155 4.139 1.00 90.69 192 LEU A C 1
ATOM 1464 O O . LEU A 1 192 ? -15.446 6.002 3.926 1.00 90.69 192 LEU A O 1
ATOM 1468 N N . ILE A 1 193 ? -14.931 7.677 5.359 1.00 91.75 193 ILE A N 1
ATOM 1469 C CA . ILE A 1 193 ? -15.251 6.974 6.603 1.00 91.75 193 ILE A CA 1
ATOM 1470 C C . ILE A 1 193 ? -16.757 6.713 6.682 1.00 91.75 193 ILE A C 1
ATOM 1472 O O . ILE A 1 193 ? -17.162 5.569 6.875 1.00 91.75 193 ILE A O 1
ATOM 1476 N N . GLU A 1 194 ? -17.587 7.729 6.443 1.00 91.75 194 GLU A N 1
ATOM 1477 C CA . GLU A 1 194 ? -19.051 7.602 6.422 1.00 91.75 194 GLU A CA 1
ATOM 1478 C C . GLU A 1 194 ? -19.518 6.612 5.352 1.00 91.75 194 GLU A C 1
ATOM 1480 O O . GLU A 1 194 ? -20.335 5.730 5.618 1.00 91.75 194 GLU A O 1
ATOM 1485 N N . SER A 1 195 ? -18.939 6.692 4.150 1.00 89.81 195 SER A N 1
ATOM 1486 C CA . SER A 1 195 ? -19.241 5.753 3.066 1.00 89.81 195 SER A CA 1
ATOM 1487 C C . SER A 1 195 ? -18.874 4.310 3.414 1.00 89.81 195 SER A C 1
ATOM 1489 O O . SER A 1 195 ? -19.541 3.385 2.954 1.00 89.81 195 SER A O 1
ATOM 1491 N N . ALA A 1 196 ? -17.799 4.094 4.177 1.00 89.81 196 ALA A N 1
ATOM 1492 C CA . ALA A 1 196 ? -17.416 2.768 4.644 1.00 89.81 196 ALA A CA 1
ATOM 1493 C C . ALA A 1 196 ? -18.363 2.280 5.751 1.00 89.81 196 ALA A C 1
ATOM 1495 O O . ALA A 1 196 ? -18.880 1.171 5.646 1.00 89.81 196 ALA A O 1
ATOM 1496 N N . LEU A 1 197 ? -18.656 3.120 6.750 1.00 89.94 197 LEU A N 1
ATOM 1497 C CA . LEU A 1 197 ? -19.591 2.819 7.840 1.00 89.94 197 LEU A CA 1
ATOM 1498 C C . LEU A 1 197 ? -20.983 2.440 7.323 1.00 89.94 197 LEU A C 1
ATOM 1500 O O . LEU A 1 197 ? -21.546 1.446 7.766 1.00 89.94 197 LEU A O 1
ATOM 1504 N N . ALA A 1 198 ? -21.507 3.161 6.329 1.00 89.50 198 ALA A N 1
ATOM 1505 C CA . ALA A 1 198 ? -22.825 2.891 5.753 1.00 89.50 198 ALA A CA 1
ATOM 1506 C C . ALA A 1 198 ? -22.947 1.507 5.087 1.00 89.50 198 ALA A C 1
ATOM 1508 O O . ALA A 1 198 ? -24.054 0.995 4.923 1.00 89.50 198 ALA A O 1
ATOM 1509 N N . ARG A 1 199 ? -21.825 0.904 4.674 1.00 87.62 199 ARG A N 1
ATOM 1510 C CA . ARG A 1 199 ? -21.787 -0.418 4.024 1.00 87.62 199 ARG A CA 1
ATOM 1511 C C . ARG A 1 199 ? -21.470 -1.554 4.988 1.00 87.62 199 ARG A C 1
ATOM 1513 O O . ARG A 1 199 ? -21.640 -2.714 4.621 1.00 87.62 199 ARG A O 1
ATOM 1520 N N . LEU A 1 200 ? -20.946 -1.231 6.164 1.00 86.75 200 LEU A N 1
ATOM 1521 C CA . LEU A 1 200 ? -20.518 -2.205 7.155 1.00 86.75 200 LEU A CA 1
ATOM 1522 C C . LEU A 1 200 ? -21.662 -2.504 8.124 1.00 86.75 200 LEU A C 1
ATOM 1524 O O . LEU A 1 200 ? -22.409 -1.615 8.531 1.00 86.75 200 LEU A O 1
ATOM 1528 N N . ASP A 1 201 ? -21.775 -3.768 8.527 1.00 83.50 201 ASP A N 1
ATOM 1529 C CA . ASP A 1 201 ? -22.694 -4.173 9.591 1.00 83.50 201 ASP A CA 1
ATOM 1530 C C . ASP A 1 201 ? -22.012 -4.019 10.956 1.00 83.50 201 ASP A C 1
ATOM 1532 O O . ASP A 1 201 ? -21.663 -4.985 11.632 1.00 83.50 201 ASP A O 1
ATOM 1536 N N . VAL A 1 202 ? -21.730 -2.764 11.309 1.00 84.06 202 VAL A N 1
ATOM 1537 C CA . VAL A 1 202 ? -21.091 -2.372 12.570 1.00 84.06 202 VAL A CA 1
ATOM 1538 C C . VAL A 1 202 ? -22.075 -1.612 13.466 1.00 84.06 202 VAL A C 1
ATOM 1540 O O . VAL A 1 202 ? -23.017 -0.993 12.961 1.00 84.06 202 VAL A O 1
ATOM 1543 N N . PRO A 1 203 ? -21.873 -1.635 14.798 1.00 77.12 203 PRO A N 1
ATOM 1544 C CA . PRO A 1 203 ? -22.737 -0.927 15.748 1.00 77.12 203 PRO A CA 1
ATOM 1545 C C . PRO A 1 203 ? -22.717 0.597 15.556 1.00 77.12 203 PRO A C 1
ATOM 1547 O O . PRO A 1 203 ? -23.721 1.257 15.814 1.00 77.12 203 PRO A O 1
ATOM 1550 N N . ALA A 1 204 ? -21.608 1.155 15.063 1.00 82.62 204 ALA A N 1
ATOM 1551 C CA . ALA A 1 204 ? -21.486 2.580 14.786 1.00 82.62 204 ALA A CA 1
ATOM 1552 C C . ALA A 1 204 ? -22.278 2.998 13.533 1.00 82.62 204 ALA A C 1
ATOM 1554 O O . ALA A 1 204 ? -22.083 2.455 12.445 1.00 82.62 204 ALA A O 1
ATOM 1555 N N . ARG A 1 205 ? -23.143 4.003 13.681 1.00 84.81 205 ARG A N 1
ATOM 1556 C CA . ARG A 1 205 ? -23.973 4.602 12.621 1.00 84.81 205 ARG A CA 1
ATOM 1557 C C . ARG A 1 205 ? -23.573 6.033 12.277 1.00 84.81 205 ARG A C 1
ATOM 1559 O O . ARG A 1 205 ? -23.917 6.507 11.199 1.00 84.81 205 ARG A O 1
ATOM 1566 N N . SER A 1 206 ? -22.839 6.700 13.161 1.00 88.06 206 SER A N 1
ATOM 1567 C CA . SER A 1 206 ? -22.315 8.051 12.956 1.00 88.06 206 SER A CA 1
ATOM 1568 C C . SER A 1 206 ? -20.852 8.136 13.387 1.00 88.06 206 SER A C 1
ATOM 1570 O O . SER A 1 206 ? -20.343 7.236 14.059 1.00 88.06 206 SER A O 1
ATOM 1572 N N . VAL A 1 207 ? -20.160 9.197 12.972 1.00 91.94 207 VAL A N 1
ATOM 1573 C CA . VAL A 1 207 ? -18.753 9.428 13.309 1.00 91.94 207 VAL A CA 1
ATOM 1574 C C . VAL A 1 207 ? -18.539 10.870 13.756 1.00 91.94 207 VAL A C 1
ATOM 1576 O O . VAL A 1 207 ? -19.121 11.795 13.193 1.00 91.94 207 VAL A O 1
ATOM 1579 N N . LEU A 1 208 ? -17.692 11.056 14.765 1.00 91.31 208 LEU A N 1
ATOM 1580 C CA . LEU A 1 208 ? -17.256 12.360 15.250 1.00 91.31 208 LEU A CA 1
ATOM 1581 C C . LEU A 1 208 ? -15.733 12.383 15.322 1.00 91.31 208 LEU A C 1
ATOM 1583 O O . LEU A 1 208 ? -15.125 11.464 15.861 1.00 91.31 208 LEU A O 1
ATOM 1587 N N . ILE A 1 209 ? -15.118 13.439 14.796 1.00 91.75 209 ILE A N 1
ATOM 1588 C CA . ILE A 1 209 ? -13.666 13.623 14.821 1.00 91.75 209 ILE A CA 1
ATOM 1589 C C . ILE A 1 209 ? -13.350 14.750 15.797 1.00 91.75 209 ILE A C 1
ATOM 1591 O O . ILE A 1 209 ? -13.875 15.857 15.669 1.00 91.75 209 ILE A O 1
ATOM 1595 N N . HIS A 1 210 ? -12.479 14.488 16.766 1.00 89.56 210 HIS A N 1
ATOM 1596 C CA . HIS A 1 210 ? -11.981 15.516 17.676 1.00 89.56 210 HIS A CA 1
ATOM 1597 C C . HIS A 1 210 ? -10.464 15.458 17.783 1.00 89.56 210 HIS A C 1
ATOM 1599 O O . HIS A 1 210 ? -9.842 14.438 17.512 1.00 89.56 210 HIS A O 1
ATOM 1605 N N . ALA A 1 211 ? -9.852 16.570 18.173 1.00 86.06 211 ALA A N 1
ATOM 1606 C CA . ALA A 1 211 ? -8.436 16.596 18.503 1.00 86.06 211 ALA A CA 1
ATOM 1607 C C . ALA A 1 211 ? -8.224 16.141 19.952 1.00 86.06 211 ALA A C 1
ATOM 1609 O O . ALA A 1 211 ? -9.045 16.455 20.821 1.00 86.06 211 ALA A O 1
ATOM 1610 N N . ALA A 1 212 ? -7.103 15.475 20.219 1.00 79.81 212 ALA A N 1
ATOM 1611 C CA . ALA A 1 212 ? -6.609 15.277 21.572 1.00 79.81 212 ALA A CA 1
ATOM 1612 C C . ALA A 1 212 ? -6.444 16.648 22.250 1.00 79.81 212 ALA A C 1
ATOM 1614 O O . ALA A 1 212 ? -5.875 17.586 21.678 1.00 79.81 212 ALA A O 1
ATOM 1615 N N . GLY A 1 213 ? -6.990 16.786 23.459 1.00 65.56 213 GLY A N 1
ATOM 1616 C CA . GLY A 1 213 ? -6.880 18.018 24.231 1.00 65.56 213 GLY A CA 1
ATOM 1617 C C . GLY A 1 213 ? -5.420 18.294 24.585 1.00 65.56 213 GLY A C 1
ATOM 1618 O O . GLY A 1 213 ? -4.748 17.445 25.166 1.00 65.56 213 GLY A O 1
ATOM 1619 N N . THR A 1 214 ? -4.919 19.486 24.258 1.00 48.88 214 THR A N 1
ATOM 1620 C CA . THR A 1 214 ? -3.659 19.975 24.826 1.00 48.88 214 THR A CA 1
ATOM 1621 C C . THR A 1 214 ? -3.873 20.198 26.321 1.00 48.88 214 THR A C 1
ATOM 1623 O O . THR A 1 214 ? -4.505 21.187 26.699 1.00 48.88 214 THR A O 1
ATOM 1626 N N . HIS A 1 215 ? -3.4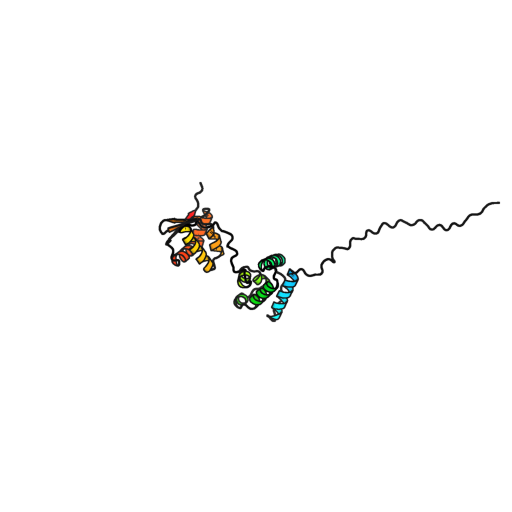05 19.263 27.146 1.00 39.94 215 HIS A N 1
ATOM 1627 C CA . HIS A 1 215 ? -3.180 19.501 28.571 1.00 39.94 215 HIS A CA 1
ATOM 1628 C C . HIS A 1 215 ? -1.939 20.369 28.781 1.00 39.94 215 HIS A C 1
ATOM 1630 O O . HIS A 1 215 ? -0.943 20.164 28.048 1.00 39.94 215 HIS A O 1
#

Radius of gyration: 34.13 Å; Cα contacts (8 Å, |Δi|>4): 188; chains: 1; bounding box: 139×38×60 Å